Protein AF-0000000080791126 (afdb_homodimer)

Secondary structure (DSSP, 8-state):
-HHHHHHHHHHHHHHHTT--HHHHHHHHT--HHHHHHHHTTSSPPPHHHHHHHHHHHT--HHHHHHHHHHHHHHHHHHHHHHHHHHHHHHS------/-HHHHHHHHHHHHHHHTT--HHHHHHHHT--HHHHHHHHTTSSPPPHHHHHHHHHHHT--HHHHHHHHHHHHHHHHHHHHHHHHHHHHHHS------

Nearest PDB structures (foldseek):
  5woq-assembly2_C  TM=9.912E-01  e=8.628E-08  Mycolicibacterium smegmatis MC2 155
  3f52-assembly1_A  TM=9.628E-01  e=1.564E-06  Corynebacterium glutamicum
  2b5a-assembly1_A  TM=9.791E-01  e=2.683E-05  [Bacillus] caldolyticus
  4i6u-assembly1_A  TM=9.422E-01  e=4.360E-04  Enterobacter sp. RFL1396
  3fya-assembly1_A  TM=9.342E-01  e=4.360E-04  Enterobacter sp. RFL1396

pLDDT: mean 92.26, std 12.79, range [41.62, 98.88]

Radius of gyration: 21.15 Å; Cα contacts (8 Å, |Δi|>4): 209; chains: 2; bounding box: 37×51×89 Å

InterPro domains:
  IPR001387 Cro/C1-type, helix-turn-helix domain [PF01381] (10-64)
  IPR001387 Cro/C1-type, helix-turn-helix domain [PS50943] (10-64)
  IPR001387 Cro/C1-type, helix-turn-helix domain [SM00530] (9-64)
  IPR001387 Cro/C1-type, helix-turn-helix domain [cd00093] (7-64)
  IPR010982 Lambda repressor-like, DNA-binding domain superfamily [G3DSA:1.10.260.40] (1-74)
  IPR010982 Lambda repressor-like, DNA-binding domain superfamily [SSF47413] (2-69)

Structure (mmCIF, N/CA/C/O backbone):
data_AF-0000000080791126-model_v1
#
loop_
_entity.id
_entity.type
_entity.pdbx_description
1 polymer 'Helix-turn-helix XRE-family like proteins'
#
loop_
_atom_site.group_PDB
_atom_site.id
_atom_site.type_symbol
_atom_site.label_atom_id
_atom_site.label_alt_id
_atom_site.label_comp_id
_atom_site.label_asym_id
_atom_site.label_entity_id
_atom_site.label_seq_id
_atom_site.pdbx_PDB_ins_code
_atom_site.Cartn_x
_atom_site.Cartn_y
_atom_site.Cartn_z
_atom_site.occupancy
_atom_site.B_iso_or_equiv
_atom_site.auth_seq_id
_atom_site.auth_comp_id
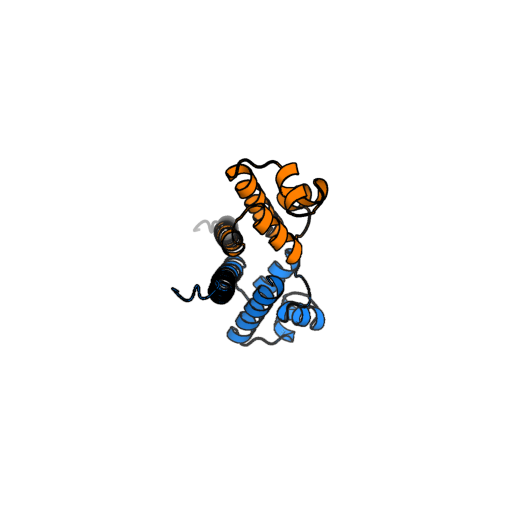_atom_site.auth_asym_id
_atom_site.auth_atom_id
_atom_site.pdbx_PDB_model_num
ATOM 1 N N . MET A 1 1 ? 5.492 1.397 10.086 1 88.56 1 MET A N 1
ATOM 2 C CA . MET A 1 1 ? 4.301 0.689 10.547 1 88.56 1 MET A CA 1
ATOM 3 C C . MET A 1 1 ? 3.576 0.03 9.383 1 88.56 1 MET A C 1
ATOM 5 O O . MET A 1 1 ? 3.27 -1.162 9.43 1 88.56 1 MET A O 1
ATOM 9 N N . LEU A 1 2 ? 3.508 0.607 8.172 1 97.25 2 LEU A N 1
ATOM 10 C CA . LEU A 1 2 ? 2.732 0.046 7.066 1 97.25 2 LEU A CA 1
ATOM 11 C C . LEU A 1 2 ? 3.395 -1.216 6.523 1 97.25 2 LEU A C 1
ATOM 13 O O . LEU A 1 2 ? 2.721 -2.219 6.277 1 97.25 2 LEU A O 1
ATOM 17 N N . ARG A 1 3 ? 4.719 -1.204 6.426 1 98.06 3 ARG A N 1
ATOM 18 C CA . ARG A 1 3 ? 5.387 -2.363 5.844 1 98.06 3 ARG A CA 1
ATOM 19 C C . ARG A 1 3 ? 5.234 -3.59 6.734 1 98.06 3 ARG A C 1
ATOM 21 O O . ARG A 1 3 ? 5.141 -4.715 6.242 1 98.06 3 ARG A O 1
ATOM 28 N N . VAL A 1 4 ? 5.137 -3.367 8.008 1 98.5 4 VAL A N 1
ATOM 29 C CA . VAL A 1 4 ? 4.945 -4.473 8.938 1 98.5 4 VAL A CA 1
ATOM 30 C C . VAL A 1 4 ? 3.555 -5.078 8.75 1 98.5 4 VAL A C 1
ATOM 32 O O . VAL A 1 4 ? 3.412 -6.297 8.625 1 98.5 4 VAL A O 1
ATOM 35 N N . LEU A 1 5 ? 2.551 -4.281 8.633 1 98.69 5 LEU A N 1
ATOM 36 C CA . LEU A 1 5 ? 1.179 -4.746 8.461 1 98.69 5 LEU A CA 1
ATOM 37 C C . LEU A 1 5 ? 1.006 -5.441 7.113 1 98.69 5 LEU A C 1
ATOM 39 O O . LEU A 1 5 ? 0.326 -6.465 7.02 1 98.69 5 LEU A O 1
ATOM 43 N N . LEU A 1 6 ? 1.596 -4.84 6.094 1 98.81 6 LEU A N 1
ATOM 44 C CA . LEU A 1 6 ? 1.532 -5.441 4.766 1 98.81 6 LEU A CA 1
ATOM 45 C C . LEU A 1 6 ? 2.201 -6.812 4.754 1 98.81 6 LEU A C 1
ATOM 47 O O . LEU A 1 6 ? 1.63 -7.781 4.25 1 98.81 6 LEU A O 1
ATOM 51 N N . GLY A 1 7 ? 3.424 -6.855 5.332 1 98.88 7 GLY A N 1
ATOM 52 C CA . GLY A 1 7 ? 4.137 -8.117 5.406 1 98.88 7 GLY A CA 1
ATOM 53 C C . GLY A 1 7 ? 3.377 -9.188 6.172 1 98.88 7 GLY A C 1
ATOM 54 O O . GLY A 1 7 ? 3.293 -10.336 5.727 1 98.88 7 GLY A O 1
ATOM 55 N N . GLN A 1 8 ? 2.824 -8.789 7.281 1 98.75 8 GLN A N 1
ATOM 56 C CA . GLN A 1 8 ? 2.053 -9.719 8.102 1 98.75 8 GLN A CA 1
ATOM 57 C C . GLN A 1 8 ? 0.843 -10.25 7.336 1 98.75 8 GLN A C 1
ATOM 59 O O . GLN A 1 8 ? 0.498 -11.43 7.453 1 98.75 8 GLN A O 1
ATOM 64 N N . THR A 1 9 ? 0.219 -9.422 6.59 1 98.88 9 THR A N 1
ATOM 65 C CA . THR A 1 9 ? -0.95 -9.82 5.816 1 98.88 9 THR A CA 1
ATOM 66 C C . THR A 1 9 ? -0.564 -10.828 4.738 1 98.88 9 THR A C 1
ATOM 68 O O . THR A 1 9 ? -1.273 -11.812 4.523 1 98.88 9 THR A O 1
ATOM 71 N N . LEU A 1 10 ? 0.545 -10.578 4.09 1 98.88 10 LEU A N 1
ATOM 72 C CA . LEU A 1 10 ? 1.03 -11.523 3.09 1 98.88 10 LEU A CA 1
ATOM 73 C C . LEU A 1 10 ? 1.356 -12.867 3.727 1 98.88 10 LEU A C 1
ATOM 75 O O . LEU A 1 10 ? 1.02 -13.914 3.176 1 98.88 10 LEU A O 1
ATOM 79 N N . ARG A 1 11 ? 1.979 -12.789 4.859 1 98.81 11 ARG A N 1
ATOM 80 C CA . ARG A 1 11 ? 2.318 -14.016 5.578 1 98.81 11 ARG A CA 1
ATOM 81 C C . ARG A 1 11 ? 1.062 -14.797 5.949 1 98.81 11 ARG A C 1
ATOM 83 O O . ARG A 1 11 ? 1.005 -16.016 5.758 1 98.81 11 ARG A O 1
ATOM 90 N N . GLU A 1 12 ? 0.121 -14.125 6.5 1 98.88 12 GLU A N 1
ATOM 91 C CA . GLU A 1 12 ? -1.139 -14.758 6.883 1 98.88 12 GLU A CA 1
ATOM 92 C C . GLU A 1 12 ? -1.812 -15.414 5.68 1 98.88 12 GLU A C 1
ATOM 94 O O . GLU A 1 12 ? -2.352 -16.516 5.789 1 98.88 12 GLU A O 1
ATOM 99 N N . GLN A 1 13 ? -1.799 -14.719 4.551 1 98.75 13 GLN A N 1
ATOM 100 C CA . GLN A 1 13 ? -2.371 -15.273 3.33 1 98.75 13 GLN A CA 1
ATOM 101 C C . GLN A 1 13 ? -1.617 -16.531 2.893 1 98.75 13 GLN A C 1
ATOM 103 O O . GLN A 1 13 ? -2.23 -17.516 2.488 1 98.75 13 GLN A O 1
ATOM 108 N N . ARG A 1 14 ? -0.297 -16.422 2.967 1 98.81 14 ARG A N 1
ATOM 109 C CA . ARG A 1 14 ? 0.523 -17.562 2.596 1 98.81 14 ARG A CA 1
ATOM 110 C C . ARG A 1 14 ? 0.193 -18.781 3.463 1 98.81 14 ARG A C 1
ATOM 112 O O . ARG A 1 14 ? 0.019 -19.891 2.949 1 98.81 14 ARG A O 1
ATOM 119 N N . ILE A 1 15 ? 0.083 -18.562 4.754 1 98.62 15 ILE A N 1
ATOM 120 C CA . ILE A 1 15 ? -0.194 -19.625 5.719 1 98.62 15 ILE A CA 1
ATOM 121 C C . ILE A 1 15 ? -1.607 -20.156 5.508 1 98.62 15 ILE A C 1
ATOM 123 O O . ILE A 1 15 ? -1.831 -21.375 5.547 1 98.62 15 ILE A O 1
ATOM 127 N N . HIS A 1 16 ? -2.525 -19.266 5.266 1 97.62 16 HIS A N 1
ATOM 128 C CA . HIS A 1 16 ? -3.904 -19.656 4.996 1 97.62 16 HIS A CA 1
ATOM 129 C C . HIS A 1 16 ? -3.986 -20.594 3.793 1 97.62 16 HIS A C 1
ATOM 131 O O . HIS A 1 16 ? -4.77 -21.547 3.795 1 97.62 16 HIS A O 1
ATOM 137 N N . ASP A 1 17 ? -3.152 -20.328 2.828 1 95.94 17 ASP A N 1
ATOM 138 C CA . ASP A 1 17 ? -3.131 -21.109 1.595 1 95.94 17 ASP A CA 1
ATOM 139 C C . ASP A 1 17 ? -2.266 -22.359 1.751 1 95.94 17 ASP A C 1
ATOM 141 O O . ASP A 1 17 ? -2.037 -23.078 0.783 1 95.94 17 ASP A O 1
ATOM 145 N N . ARG A 1 18 ? -1.719 -22.578 2.91 1 97.81 18 ARG A N 1
ATOM 146 C CA . ARG A 1 18 ? -0.875 -23.719 3.236 1 97.81 18 ARG A CA 1
ATOM 147 C C . ARG A 1 18 ? 0.33 -23.797 2.305 1 97.81 18 ARG A C 1
ATOM 149 O O . ARG A 1 18 ? 0.677 -24.875 1.816 1 97.81 18 ARG A O 1
ATOM 156 N N . ARG A 1 19 ? 0.9 -22.688 2.055 1 98 19 ARG A N 1
ATOM 157 C CA . ARG A 1 19 ? 2.107 -22.609 1.24 1 98 19 ARG A CA 1
ATOM 158 C C . ARG A 1 19 ? 3.326 -22.297 2.102 1 98 19 ARG A C 1
ATOM 160 O O . ARG A 1 19 ? 3.219 -21.594 3.107 1 98 19 ARG A O 1
ATOM 167 N N . THR A 1 20 ? 4.422 -22.766 1.64 1 98.44 20 THR A N 1
ATOM 168 C CA . THR A 1 20 ? 5.672 -22.453 2.326 1 98.44 20 THR A CA 1
ATOM 169 C C . THR A 1 20 ? 6.332 -21.219 1.718 1 98.44 20 THR A C 1
ATOM 171 O O . THR A 1 20 ? 5.938 -20.766 0.642 1 98.44 20 THR A O 1
ATOM 174 N N . LEU A 1 21 ? 7.309 -20.703 2.402 1 98.69 21 LEU A N 1
ATOM 175 C CA . LEU A 1 21 ? 8.117 -19.625 1.841 1 98.69 21 LEU A CA 1
ATOM 176 C C . LEU A 1 21 ? 8.734 -20.031 0.512 1 98.69 21 LEU A C 1
ATOM 178 O O . LEU A 1 21 ? 8.781 -19.25 -0.432 1 98.69 21 LEU A O 1
ATOM 182 N N . ARG A 1 22 ? 9.133 -21.25 0.409 1 98.44 22 ARG A N 1
ATOM 183 C CA . ARG A 1 22 ? 9.766 -21.781 -0.796 1 98.44 22 ARG A CA 1
ATOM 184 C C . ARG A 1 22 ? 8.781 -21.812 -1.962 1 98.44 22 ARG A C 1
ATOM 186 O O . ARG A 1 22 ? 9.125 -21.422 -3.08 1 98.44 22 ARG A O 1
ATOM 193 N N . ASP A 1 23 ? 7.598 -22.281 -1.693 1 98.38 23 ASP A N 1
ATOM 194 C CA . ASP A 1 23 ? 6.57 -22.328 -2.729 1 98.38 23 ASP A CA 1
ATOM 195 C C . ASP A 1 23 ? 6.336 -20.938 -3.332 1 98.38 23 ASP A C 1
ATOM 197 O O . ASP A 1 23 ? 6.336 -20.781 -4.555 1 98.38 23 ASP A O 1
ATOM 201 N N . VAL A 1 24 ? 6.191 -19.953 -2.521 1 98.69 24 VAL A N 1
ATOM 202 C CA . VAL A 1 24 ? 5.836 -18.609 -2.963 1 98.69 24 VAL A CA 1
ATOM 203 C C . VAL A 1 24 ? 7.043 -17.938 -3.619 1 98.69 24 VAL A C 1
ATOM 205 O O . VAL A 1 24 ? 6.91 -17.25 -4.633 1 98.69 24 VAL A O 1
ATOM 208 N N . SER A 1 25 ? 8.203 -18.141 -2.986 1 98.69 25 SER A N 1
ATOM 209 C CA . SER A 1 25 ? 9.406 -17.531 -3.537 1 98.69 25 SER A CA 1
ATOM 210 C C . SER A 1 25 ? 9.664 -18.016 -4.961 1 98.69 25 SER A C 1
ATOM 212 O O . SER A 1 25 ? 10.023 -17.219 -5.836 1 98.69 25 SER A O 1
ATOM 214 N N . LEU A 1 26 ? 9.461 -19.25 -5.273 1 98.31 26 LEU A N 1
ATOM 215 C CA . LEU A 1 26 ? 9.656 -19.828 -6.602 1 98.31 26 LEU A CA 1
ATOM 216 C C . LEU A 1 26 ? 8.625 -19.281 -7.582 1 98.31 26 LEU A C 1
ATOM 218 O O . LEU A 1 26 ? 8.977 -18.844 -8.68 1 98.31 26 LEU A O 1
ATOM 222 N N . ALA A 1 27 ? 7.465 -19.266 -7.148 1 98.31 27 ALA A N 1
ATOM 223 C CA . ALA A 1 27 ? 6.383 -18.828 -8.023 1 98.31 27 ALA A CA 1
ATOM 224 C C . ALA A 1 27 ? 6.484 -17.328 -8.32 1 98.31 27 ALA A C 1
ATOM 226 O O . ALA A 1 27 ? 6.152 -16.891 -9.43 1 98.31 27 ALA A O 1
ATOM 227 N N . ALA A 1 28 ? 6.926 -16.562 -7.363 1 98.31 28 ALA A N 1
ATOM 228 C CA . ALA A 1 28 ? 7.004 -15.109 -7.496 1 98.31 28 ALA A CA 1
ATOM 229 C C . ALA A 1 28 ? 8.344 -14.68 -8.094 1 98.31 28 ALA A C 1
ATOM 231 O O . ALA A 1 28 ? 8.547 -13.508 -8.398 1 98.31 28 ALA A O 1
ATOM 232 N N . ARG A 1 29 ? 9.258 -15.562 -8.133 1 98.19 29 ARG A N 1
ATOM 233 C CA . ARG A 1 29 ? 10.586 -15.312 -8.68 1 98.19 29 ARG A CA 1
ATOM 234 C C . ARG A 1 29 ? 11.344 -14.305 -7.828 1 98.19 29 ARG A C 1
ATOM 236 O O . ARG A 1 29 ? 11.891 -13.328 -8.352 1 98.19 29 ARG A O 1
ATOM 243 N N . VAL A 1 30 ? 11.359 -14.57 -6.555 1 97.69 30 VAL A N 1
ATOM 244 C CA . VAL A 1 30 ? 12.117 -13.805 -5.574 1 97.69 30 VAL A CA 1
ATOM 245 C C . VAL A 1 30 ? 12.844 -14.758 -4.621 1 97.69 30 VAL A C 1
ATOM 247 O O . VAL A 1 30 ? 12.477 -15.93 -4.508 1 97.69 30 VAL A O 1
ATOM 250 N N . SER A 1 31 ? 13.844 -14.273 -3.965 1 97.94 31 SER A N 1
ATOM 251 C CA . SER A 1 31 ? 14.578 -15.148 -3.059 1 97.94 31 SER A CA 1
ATOM 252 C C . SER A 1 31 ? 13.797 -15.398 -1.774 1 97.94 31 SER A C 1
ATOM 254 O O . SER A 1 31 ? 12.969 -14.578 -1.373 1 97.94 31 SER A O 1
ATOM 256 N N . LEU A 1 32 ? 14.102 -16.531 -1.142 1 98.12 32 LEU A N 1
ATOM 257 C CA . LEU A 1 32 ? 13.5 -16.859 0.145 1 98.12 32 LEU A CA 1
ATOM 258 C C . LEU A 1 32 ? 13.766 -15.766 1.172 1 98.12 32 LEU A C 1
ATOM 260 O O . LEU A 1 32 ? 12.867 -15.391 1.928 1 98.12 32 LEU A O 1
ATOM 264 N N . GLY A 1 33 ? 14.992 -15.344 1.139 1 98.38 33 GLY A N 1
ATOM 265 C CA . GLY A 1 33 ? 15.383 -14.312 2.09 1 98.38 33 GLY A CA 1
ATOM 266 C C . GLY A 1 33 ? 14.625 -13.016 1.912 1 98.38 33 GLY A C 1
ATOM 267 O O . GLY A 1 33 ? 14.188 -12.406 2.889 1 98.38 33 GLY A O 1
ATOM 268 N N . TYR A 1 34 ? 14.531 -12.594 0.685 1 98.25 34 TYR A N 1
ATOM 269 C CA . TYR A 1 34 ? 13.82 -11.359 0.397 1 98.25 34 TYR A CA 1
ATOM 270 C C . TYR A 1 34 ? 12.352 -11.461 0.804 1 98.25 34 TYR A C 1
ATOM 272 O O . TYR A 1 34 ? 11.812 -10.555 1.445 1 98.25 34 TYR A O 1
ATOM 280 N N . LEU A 1 35 ? 11.672 -12.539 0.435 1 98.81 35 LEU A N 1
ATOM 281 C CA . LEU A 1 35 ? 10.281 -12.758 0.797 1 98.81 35 LEU A CA 1
ATOM 282 C C . LEU A 1 35 ? 10.102 -12.766 2.312 1 98.81 35 LEU A C 1
ATOM 284 O O . LEU A 1 35 ? 9.156 -12.172 2.834 1 98.81 35 LEU A O 1
ATOM 288 N N . SER A 1 36 ? 10.992 -13.445 2.992 1 98.81 36 SER A N 1
ATOM 289 C CA . SER A 1 36 ? 10.953 -13.508 4.449 1 98.81 36 SER A CA 1
ATOM 290 C C . SER A 1 36 ? 11.062 -12.117 5.066 1 98.81 36 SER A C 1
ATOM 292 O O . SER A 1 36 ? 10.336 -11.789 6.008 1 98.81 36 SER A O 1
ATOM 294 N N . GLU A 1 37 ? 12.023 -11.336 4.539 1 98.81 37 GLU A N 1
ATOM 295 C CA . GLU A 1 37 ? 12.203 -9.969 5.035 1 98.81 37 GLU A CA 1
ATOM 296 C C . GLU A 1 37 ? 10.969 -9.117 4.762 1 98.81 37 GLU A C 1
ATOM 298 O O . GLU A 1 37 ? 10.586 -8.281 5.586 1 98.81 37 GLU A O 1
ATOM 303 N N . VAL A 1 38 ? 10.32 -9.312 3.691 1 98.69 38 VAL A N 1
ATOM 304 C CA . VAL A 1 38 ? 9.086 -8.594 3.359 1 98.69 38 VAL A CA 1
ATOM 305 C C . VAL A 1 38 ? 7.98 -8.984 4.332 1 98.69 38 VAL A C 1
ATOM 307 O O . VAL A 1 38 ? 7.305 -8.125 4.895 1 98.69 38 VAL A O 1
ATOM 310 N N . GLU A 1 39 ? 7.84 -10.281 4.625 1 98.81 39 GLU A N 1
ATOM 311 C CA . GLU A 1 39 ? 6.77 -10.781 5.484 1 98.81 39 GLU A CA 1
ATOM 312 C C . GLU A 1 39 ? 6.949 -10.305 6.926 1 98.81 39 GLU A C 1
ATOM 314 O O . GLU A 1 39 ? 5.973 -10.164 7.664 1 98.81 39 GLU A O 1
ATOM 319 N N . ARG A 1 40 ? 8.172 -10.039 7.223 1 98.31 40 ARG A N 1
ATOM 320 C CA . ARG A 1 40 ? 8.477 -9.609 8.578 1 98.31 40 ARG A CA 1
ATOM 321 C C . ARG A 1 40 ? 8.5 -8.086 8.672 1 98.31 40 ARG A C 1
ATOM 323 O O . ARG A 1 40 ? 8.773 -7.531 9.742 1 98.31 40 ARG A O 1
ATOM 330 N N . GLY A 1 41 ? 8.336 -7.426 7.625 1 98.56 41 GLY A N 1
ATOM 331 C CA . GLY A 1 41 ? 8.305 -5.973 7.617 1 98.56 41 GLY A CA 1
ATOM 332 C C . GLY A 1 41 ? 9.688 -5.348 7.664 1 98.56 41 GLY A C 1
ATOM 333 O O . GLY A 1 41 ? 9.828 -4.176 8.023 1 98.56 41 GLY A O 1
ATOM 334 N N . GLN A 1 42 ? 10.703 -5.996 7.328 1 98.12 42 GLN A N 1
ATOM 335 C CA . GLN A 1 42 ? 12.078 -5.508 7.387 1 98.12 42 GLN A CA 1
ATOM 336 C C . GLN A 1 42 ? 12.516 -4.934 6.043 1 98.12 42 GLN A C 1
ATOM 338 O O . GLN A 1 42 ? 13.531 -4.242 5.957 1 98.12 42 GLN A O 1
ATOM 343 N N . LYS A 1 43 ? 11.773 -5.191 4.98 1 97.56 43 LYS A N 1
ATOM 344 C CA . LYS A 1 43 ? 12.016 -4.668 3.641 1 97.56 43 LYS A CA 1
ATOM 345 C C . LYS A 1 43 ? 10.734 -4.113 3.029 1 97.56 43 LYS A C 1
ATOM 347 O O . LYS A 1 43 ? 9.648 -4.676 3.229 1 97.56 43 LYS A O 1
ATOM 352 N N . GLU A 1 44 ? 10.914 -3.043 2.334 1 97.88 44 GLU A N 1
ATOM 353 C CA . GLU A 1 44 ? 9.805 -2.518 1.544 1 97.88 44 GLU A CA 1
ATOM 354 C C . GLU A 1 44 ? 9.586 -3.346 0.281 1 97.88 44 GLU A C 1
ATOM 356 O O . GLU A 1 44 ? 10.547 -3.742 -0.381 1 97.88 44 GLU A O 1
ATOM 361 N N . ALA A 1 45 ? 8.375 -3.635 0.048 1 97.5 45 ALA A N 1
ATOM 362 C CA . ALA A 1 45 ? 8.055 -4.297 -1.216 1 97.5 45 ALA A CA 1
ATOM 363 C C . ALA A 1 45 ? 7.762 -3.273 -2.309 1 97.5 45 ALA A C 1
ATOM 365 O O . ALA A 1 45 ? 6.98 -2.342 -2.102 1 97.5 45 ALA A O 1
ATOM 366 N N . SER A 1 46 ? 8.453 -3.445 -3.426 1 97.12 46 SER A N 1
ATOM 367 C CA . SER A 1 46 ? 8.086 -2.623 -4.574 1 97.12 46 SER A CA 1
ATOM 368 C C . SER A 1 46 ? 6.715 -3.014 -5.117 1 97.12 46 SER A C 1
ATOM 370 O O . SER A 1 46 ? 6.203 -4.09 -4.805 1 97.12 46 SER A O 1
ATOM 372 N N . SER A 1 47 ? 6.121 -2.158 -5.934 1 98.38 47 SER A N 1
ATOM 373 C CA . SER A 1 47 ? 4.844 -2.447 -6.582 1 98.38 47 SER A CA 1
ATOM 374 C C . SER A 1 47 ? 4.922 -3.721 -7.414 1 98.38 47 SER A C 1
ATOM 376 O O . SER A 1 47 ? 4.004 -4.543 -7.391 1 98.38 47 SER A O 1
ATOM 378 N N . GLU A 1 48 ? 5.988 -3.908 -8.102 1 97.62 48 GLU A N 1
ATOM 379 C CA . GLU A 1 48 ? 6.176 -5.09 -8.938 1 97.62 48 GLU A CA 1
ATOM 380 C C . GLU A 1 48 ? 6.297 -6.352 -8.086 1 97.62 48 GLU A C 1
ATOM 382 O O . GLU A 1 48 ? 5.715 -7.387 -8.422 1 97.62 48 GLU A O 1
ATOM 387 N N . LEU A 1 49 ? 7.004 -6.199 -7.055 1 97.44 49 LEU A N 1
ATOM 388 C CA . LEU A 1 49 ? 7.176 -7.348 -6.168 1 97.44 49 LEU A CA 1
ATOM 389 C C . LEU A 1 49 ? 5.852 -7.734 -5.52 1 97.44 49 LEU A C 1
ATOM 391 O O . LEU A 1 49 ? 5.52 -8.922 -5.434 1 97.44 49 LEU A O 1
ATOM 395 N N . LEU A 1 50 ? 5.18 -6.75 -5.059 1 98.31 50 LEU A N 1
ATOM 396 C CA . LEU A 1 50 ? 3.889 -7.016 -4.434 1 98.31 50 LEU A CA 1
ATOM 397 C C . LEU A 1 50 ? 2.949 -7.719 -5.406 1 98.31 50 LEU A C 1
ATOM 399 O O . LEU A 1 50 ? 2.25 -8.664 -5.027 1 98.31 50 LEU A O 1
ATOM 403 N N . PHE A 1 51 ? 2.959 -7.281 -6.617 1 98.12 51 PHE A N 1
ATOM 404 C CA . PHE A 1 51 ? 2.133 -7.918 -7.637 1 98.12 51 PHE A CA 1
ATOM 405 C C . PHE A 1 51 ? 2.545 -9.375 -7.836 1 98.12 51 PHE A C 1
ATOM 407 O O . PHE A 1 51 ? 1.695 -10.266 -7.895 1 98.12 51 PHE A O 1
ATOM 414 N N . SER A 1 52 ? 3.795 -9.57 -7.926 1 98.19 52 SER A N 1
ATOM 415 C CA . SER A 1 52 ? 4.305 -10.922 -8.148 1 98.19 52 SER A CA 1
ATOM 416 C C . SER A 1 52 ? 3.924 -11.852 -6.996 1 98.19 52 SER A C 1
ATOM 418 O O . SER A 1 52 ? 3.549 -13 -7.223 1 98.19 52 SER A O 1
ATOM 420 N N . ILE A 1 53 ? 4.047 -11.336 -5.785 1 98.5 53 ILE A N 1
ATOM 421 C CA . ILE A 1 53 ? 3.73 -12.133 -4.609 1 98.5 53 ILE A CA 1
ATOM 422 C C . 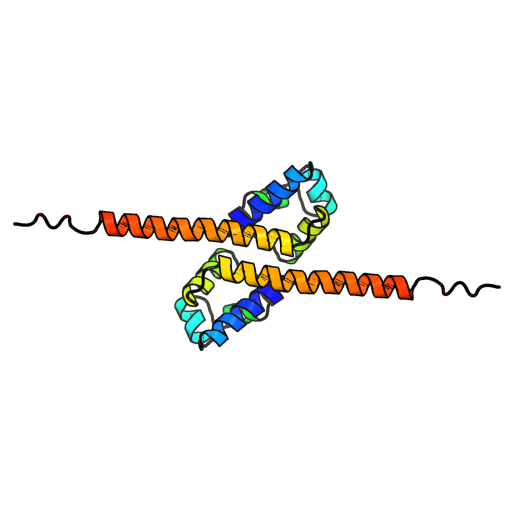ILE A 1 53 ? 2.238 -12.461 -4.594 1 98.5 53 ILE A C 1
ATOM 424 O O . ILE A 1 53 ? 1.849 -13.602 -4.344 1 98.5 53 ILE A O 1
ATOM 428 N N . CYS A 1 54 ? 1.443 -11.516 -4.883 1 98.5 54 CYS A N 1
ATOM 429 C CA . CYS A 1 54 ? 0.001 -11.734 -4.898 1 98.5 54 CYS A CA 1
ATOM 430 C C . CYS A 1 54 ? -0.389 -12.734 -5.977 1 98.5 54 CYS A C 1
ATOM 432 O O . CYS A 1 54 ? -1.261 -13.578 -5.762 1 98.5 54 CYS A O 1
ATOM 434 N N . GLN A 1 55 ? 0.237 -12.633 -7.113 1 97.75 55 GLN A N 1
ATOM 435 C CA . GLN A 1 55 ? -0.004 -13.609 -8.172 1 97.75 55 GLN A CA 1
ATOM 436 C C . GLN A 1 55 ? 0.364 -15.016 -7.711 1 97.75 55 GLN A C 1
ATOM 438 O O . GLN A 1 55 ? -0.387 -15.961 -7.945 1 97.75 55 GLN A O 1
ATOM 443 N N . ALA A 1 56 ? 1.509 -15.078 -7.078 1 98.25 56 ALA A N 1
ATOM 444 C CA . ALA A 1 56 ? 1.973 -16.375 -6.586 1 98.25 56 ALA A CA 1
ATOM 445 C C . ALA A 1 56 ? 1 -16.953 -5.562 1 98.25 56 ALA A C 1
ATOM 447 O O . ALA A 1 56 ? 0.821 -18.172 -5.488 1 98.25 56 ALA A O 1
ATOM 448 N N . LEU A 1 57 ? 0.37 -16.109 -4.801 1 98.25 57 LEU A N 1
ATOM 449 C CA . LEU A 1 57 ? -0.554 -16.531 -3.75 1 98.25 57 LEU A CA 1
ATOM 450 C C . LEU A 1 57 ? -1.966 -16.703 -4.301 1 98.25 57 LEU A C 1
ATOM 452 O O . LEU A 1 57 ? -2.871 -17.125 -3.584 1 98.25 57 LEU A O 1
ATOM 456 N N . ASN A 1 58 ? -2.164 -16.297 -5.539 1 97.5 58 ASN A N 1
ATOM 457 C CA . ASN A 1 58 ? -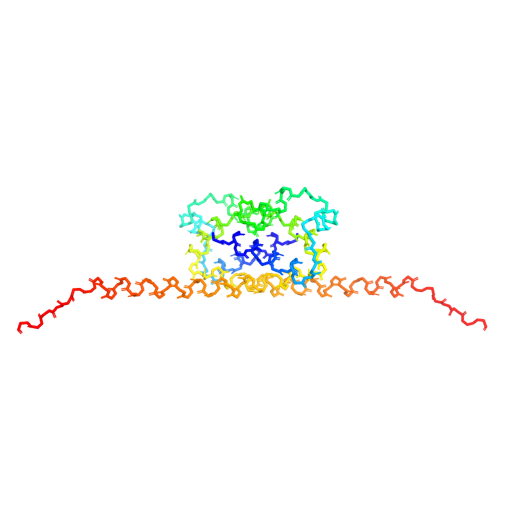3.463 -16.328 -6.199 1 97.5 58 ASN A CA 1
ATOM 458 C C . ASN A 1 58 ? -4.508 -15.531 -5.438 1 97.5 58 ASN A C 1
ATOM 460 O O . ASN A 1 58 ? -5.605 -16.016 -5.172 1 97.5 58 ASN A O 1
ATOM 464 N N . VAL A 1 59 ? -4.121 -14.367 -4.992 1 98.19 59 VAL A N 1
ATOM 465 C CA . VAL A 1 59 ? -5.008 -13.43 -4.32 1 98.19 59 VAL A CA 1
ATOM 466 C C . VAL A 1 59 ? -4.922 -12.062 -4.996 1 98.19 59 VAL A C 1
ATOM 468 O O . VAL A 1 59 ? -3.832 -11.602 -5.34 1 98.19 59 VAL A O 1
ATOM 471 N N . PRO A 1 60 ? -6.074 -11.484 -5.227 1 98.31 60 PRO A N 1
ATOM 472 C CA . PRO A 1 60 ? -6.027 -10.141 -5.809 1 98.31 60 PRO A CA 1
AT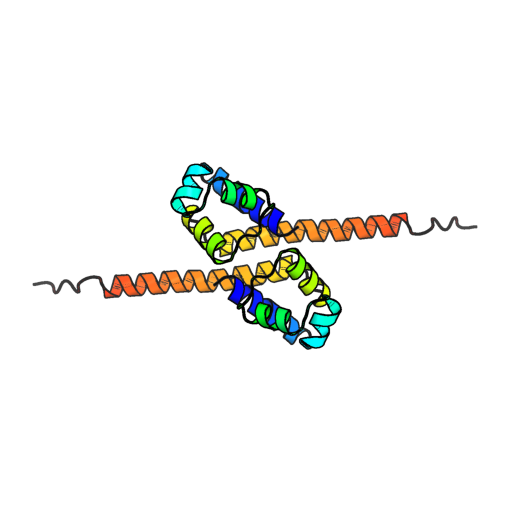OM 473 C C . PRO A 1 60 ? -5.34 -9.125 -4.895 1 98.31 60 PRO A C 1
ATOM 475 O O . PRO A 1 60 ? -5.551 -9.148 -3.68 1 98.31 60 PRO A O 1
ATOM 478 N N . LEU A 1 61 ? -4.516 -8.266 -5.457 1 98.5 61 LEU A N 1
ATOM 479 C CA . LEU A 1 61 ? -3.846 -7.223 -4.688 1 98.5 61 LEU A CA 1
ATOM 480 C C . LEU A 1 61 ? -4.863 -6.332 -3.975 1 98.5 61 LEU A C 1
ATOM 482 O O . LEU A 1 61 ? -4.617 -5.871 -2.859 1 98.5 61 LEU A O 1
ATOM 486 N N . SER A 1 62 ? -6.004 -6.102 -4.594 1 98.81 62 SER A N 1
ATOM 487 C CA . SER A 1 62 ? -7.055 -5.293 -3.982 1 98.81 62 SER A CA 1
ATOM 488 C C . SER A 1 62 ? -7.496 -5.879 -2.645 1 98.81 62 SER A C 1
ATOM 490 O O . SER A 1 62 ? -7.777 -5.141 -1.7 1 98.81 62 SER A O 1
ATOM 492 N N . GLU A 1 63 ? -7.535 -7.172 -2.621 1 98.75 63 GLU A N 1
ATOM 493 C CA . GLU A 1 63 ? -7.953 -7.844 -1.395 1 98.75 63 GLU A CA 1
ATOM 494 C C . GLU A 1 63 ? -6.918 -7.672 -0.289 1 98.75 63 GLU A C 1
ATOM 496 O O . GLU A 1 63 ? -7.27 -7.43 0.868 1 98.75 63 GLU A O 1
ATOM 501 N N . ILE A 1 64 ? -5.652 -7.801 -0.626 1 98.88 64 ILE A N 1
ATOM 502 C CA . ILE A 1 64 ? -4.57 -7.605 0.336 1 98.88 64 ILE A CA 1
ATOM 503 C C . ILE A 1 64 ? -4.602 -6.172 0.861 1 98.88 64 ILE A C 1
ATOM 505 O O . ILE A 1 64 ? -4.508 -5.945 2.07 1 98.88 64 ILE A O 1
ATOM 509 N N . LEU A 1 65 ? -4.758 -5.219 -0.003 1 98.88 65 LEU A N 1
ATOM 510 C CA . LEU A 1 65 ? -4.789 -3.812 0.384 1 98.88 65 LEU A CA 1
ATOM 511 C C . LEU A 1 65 ? -5.984 -3.521 1.282 1 98.88 65 LEU A C 1
ATOM 513 O O . LEU A 1 65 ? -5.887 -2.715 2.211 1 98.88 65 LEU A O 1
ATOM 517 N N . ARG A 1 66 ? -7.109 -4.16 0.934 1 98.81 66 ARG A N 1
ATOM 518 C CA . ARG A 1 66 ? -8.297 -3.988 1.77 1 98.81 66 ARG A CA 1
ATOM 519 C C . ARG A 1 66 ? -8.039 -4.477 3.191 1 98.81 66 ARG A C 1
ATOM 521 O O . ARG A 1 66 ? -8.359 -3.785 4.16 1 98.81 66 ARG A O 1
ATOM 528 N N . GLU A 1 67 ? -7.492 -5.602 3.275 1 98.88 67 GLU A N 1
ATOM 529 C CA . GLU A 1 67 ? -7.191 -6.164 4.59 1 98.88 67 GLU A CA 1
ATOM 530 C C . GLU A 1 67 ? -6.199 -5.289 5.348 1 98.88 67 GLU A C 1
ATOM 532 O O . GLU A 1 67 ? -6.363 -5.051 6.547 1 98.88 67 GLU A O 1
ATOM 537 N N . VAL A 1 68 ? -5.172 -4.836 4.668 1 98.88 68 VAL A N 1
ATOM 538 C CA . VAL A 1 68 ? -4.176 -3.977 5.297 1 98.88 68 VAL A CA 1
ATOM 539 C C . VAL A 1 68 ? -4.836 -2.686 5.773 1 98.88 68 VAL A C 1
ATOM 541 O O . VAL A 1 68 ? -4.516 -2.182 6.855 1 98.88 68 VAL A O 1
ATOM 544 N N . SER A 1 69 ? -5.754 -2.133 4.953 1 98.81 69 SER A N 1
ATOM 545 C CA . SER A 1 69 ? -6.453 -0.91 5.336 1 98.81 69 SER A CA 1
ATOM 546 C C . SER A 1 69 ? -7.25 -1.108 6.617 1 98.81 69 SER A C 1
ATOM 548 O O . SER A 1 69 ? -7.293 -0.222 7.477 1 98.81 69 SER A O 1
ATOM 550 N N . GLU A 1 70 ? -7.863 -2.242 6.723 1 98.69 70 GLU A N 1
ATOM 551 C CA . GLU A 1 70 ? -8.648 -2.553 7.91 1 98.69 70 GLU A CA 1
ATOM 552 C C . GLU A 1 70 ? -7.762 -2.684 9.141 1 98.69 70 GLU A C 1
ATOM 554 O O . GLU A 1 70 ? -8.102 -2.18 10.219 1 98.69 70 GLU A O 1
ATOM 559 N N . LYS A 1 71 ? -6.676 -3.344 9 1 98.5 71 LYS A N 1
ATOM 560 C CA . LYS A 1 71 ? -5.734 -3.473 10.109 1 98.5 71 LYS A CA 1
ATOM 561 C C . LYS A 1 71 ? -5.164 -2.115 10.508 1 98.5 71 LYS A C 1
ATOM 563 O O . LYS A 1 71 ? -4.98 -1.838 11.695 1 98.5 71 LYS A O 1
ATOM 568 N N . MET A 1 72 ? -4.898 -1.296 9.531 1 98.31 72 MET A N 1
ATOM 569 C CA . MET A 1 72 ? -4.375 0.043 9.781 1 98.31 72 MET A CA 1
ATOM 570 C C . MET A 1 72 ? -5.383 0.89 10.547 1 98.31 72 MET A C 1
ATOM 572 O O . MET A 1 72 ? -5.008 1.688 11.406 1 98.31 72 MET A O 1
ATOM 576 N N . LEU A 1 73 ? -6.656 0.726 10.172 1 97.69 73 LEU A N 1
ATOM 577 C CA . LEU A 1 73 ? -7.715 1.455 10.859 1 97.69 73 LEU A CA 1
ATOM 578 C C . LEU A 1 73 ? -7.711 1.135 12.352 1 97.69 73 LEU A C 1
ATOM 580 O O . LEU A 1 73 ? -7.902 2.025 13.18 1 97.69 73 LEU A O 1
ATOM 584 N N . VAL A 1 74 ? -7.488 -0.073 12.688 1 97.5 74 VAL A N 1
ATOM 585 C CA . VAL A 1 74 ? -7.453 -0.52 14.078 1 97.5 74 VAL A CA 1
ATOM 586 C C . VAL A 1 74 ? -6.27 0.121 14.797 1 97.5 74 VAL A C 1
ATOM 588 O O . VAL A 1 74 ? -6.406 0.598 15.922 1 97.5 74 VAL A O 1
ATOM 591 N N . VAL A 1 75 ? -5.109 0.087 14.172 1 96.69 75 VAL A N 1
ATOM 592 C CA . VAL A 1 75 ? -3.902 0.67 14.75 1 96.69 75 VAL A CA 1
ATOM 593 C C . VAL A 1 75 ? -4.113 2.164 14.984 1 96.69 75 VAL A C 1
ATOM 595 O O . VAL A 1 75 ? -3.756 2.686 16.047 1 96.69 75 VAL A O 1
ATOM 598 N N . GLU A 1 76 ? -4.707 2.836 14.023 1 96.06 76 GLU A N 1
ATOM 599 C CA . GLU A 1 76 ? -4.938 4.273 14.102 1 96.06 76 GLU A CA 1
ATOM 600 C C . GLU A 1 76 ? -5.93 4.609 15.211 1 96.06 76 GLU A C 1
ATOM 602 O O . GLU A 1 76 ? -5.781 5.625 15.898 1 96.06 76 GLU A O 1
ATOM 607 N N . ALA A 1 77 ? -6.902 3.758 15.336 1 93.75 77 ALA A N 1
ATOM 608 C CA . ALA A 1 77 ? -7.879 3.957 16.406 1 93.75 77 ALA A CA 1
ATOM 609 C C . ALA A 1 77 ? -7.234 3.779 17.781 1 93.75 77 ALA A C 1
ATOM 611 O O . ALA A 1 77 ? -7.598 4.473 18.734 1 93.75 77 ALA A O 1
ATOM 612 N N . GLY A 1 78 ? -6.316 2.814 17.828 1 89.81 78 GLY A N 1
ATOM 613 C CA . GLY A 1 78 ? -5.609 2.596 19.078 1 89.81 78 GLY A CA 1
ATOM 614 C C . GLY A 1 78 ? -4.684 3.738 19.453 1 89.81 78 GLY A C 1
ATOM 615 O O . GLY A 1 78 ? -4.512 4.047 20.641 1 89.81 78 GLY A O 1
ATOM 616 N N . GLN A 1 79 ? -4.109 4.316 18.453 1 84.38 79 GLN A N 1
ATOM 617 C CA . GLN A 1 79 ? -3.219 5.449 18.688 1 84.38 79 GLN A CA 1
ATOM 618 C C . GLN A 1 79 ? -3.996 6.66 19.203 1 84.38 79 GLN A C 1
ATOM 620 O O . GLN A 1 79 ? -3.506 7.41 20.047 1 84.38 79 GLN A O 1
ATOM 625 N N . LEU A 1 80 ? -5.141 6.824 18.672 1 83 80 LEU A N 1
ATOM 626 C CA . LEU A 1 80 ? -5.988 7.918 19.125 1 83 80 LEU A CA 1
ATOM 627 C C . LEU A 1 80 ? -6.406 7.719 20.578 1 83 80 LEU A C 1
ATOM 629 O O . LEU A 1 80 ? -6.465 8.68 21.344 1 83 80 LEU A O 1
ATOM 633 N N . GLN A 1 81 ? -6.676 6.48 20.875 1 80 81 GLN A N 1
ATOM 634 C CA . GLN A 1 81 ? -7.051 6.168 22.25 1 80 81 GLN A CA 1
ATOM 635 C C . GLN A 1 81 ? -5.867 6.363 23.203 1 80 81 GLN A C 1
ATOM 637 O O . GLN A 1 81 ? -6.027 6.906 24.297 1 80 81 GLN A O 1
ATOM 642 N N . ALA A 1 82 ? -4.789 5.969 22.781 1 81.44 82 ALA A N 1
ATOM 643 C CA . ALA A 1 82 ? -3.6 6.121 23.609 1 81.44 82 ALA A CA 1
ATOM 644 C C . ALA A 1 82 ? -3.275 7.594 23.844 1 81.44 82 ALA A C 1
ATOM 646 O O . ALA A 1 82 ? -2.871 7.98 24.938 1 81.44 82 ALA A O 1
ATOM 647 N N . SER A 1 83 ? -3.488 8.344 22.859 1 77.56 83 SER A N 1
ATOM 648 C CA . SER A 1 83 ? -3.264 9.781 22.969 1 77.56 83 SER A CA 1
ATOM 649 C C . SER A 1 83 ? -4.258 10.414 23.938 1 77.56 83 SER A C 1
ATOM 651 O O . SER A 1 83 ? -3.898 11.305 24.719 1 77.56 83 SER A O 1
ATOM 653 N N . ARG A 1 84 ? -5.453 9.93 23.922 1 77.19 84 ARG A N 1
ATOM 654 C CA . ARG A 1 84 ? -6.504 10.445 24.781 1 77.19 84 ARG A CA 1
ATOM 655 C C . ARG A 1 84 ? -6.25 10.062 26.234 1 77.19 84 ARG A C 1
ATOM 657 O O . ARG A 1 84 ? -6.438 10.875 27.141 1 77.19 84 ARG A O 1
ATOM 664 N N . ILE A 1 85 ? -5.789 8.898 26.391 1 75.81 85 ILE A N 1
ATOM 665 C CA . ILE A 1 85 ? -5.484 8.414 27.734 1 75.81 85 ILE A CA 1
ATOM 666 C C . ILE A 1 85 ? -4.297 9.188 28.297 1 75.81 85 ILE A C 1
ATOM 668 O O . ILE A 1 85 ? -4.301 9.57 29.484 1 75.81 85 ILE A O 1
ATOM 672 N N . GLY A 1 86 ? -3.336 9.5 27.422 1 71.44 86 GLY A N 1
ATOM 673 C CA . GLY A 1 86 ? -2.193 10.289 27.859 1 71.44 86 GLY A CA 1
ATOM 674 C C . GLY A 1 86 ? -2.561 11.703 28.25 1 71.44 86 GLY A C 1
ATOM 675 O O . GLY A 1 86 ? -2.049 12.234 29.25 1 71.44 86 GLY A O 1
ATOM 676 N N . LEU A 1 87 ? -3.479 12.32 27.562 1 71.75 87 LEU A N 1
ATOM 677 C CA . LEU A 1 87 ? -3.955 13.664 27.844 1 71.75 87 LEU A CA 1
ATOM 678 C C . LEU A 1 87 ? -4.797 13.68 29.125 1 71.75 87 LEU A C 1
ATOM 680 O O . LEU A 1 87 ? -4.715 14.617 29.922 1 71.75 87 LEU A O 1
ATOM 684 N N . GLU A 1 88 ? -5.609 12.648 29.219 1 72.06 88 GLU A N 1
ATOM 685 C CA . GLU A 1 88 ? -6.449 12.562 30.406 1 72.06 88 GLU A CA 1
ATOM 686 C C . GLU A 1 88 ? -5.609 12.352 31.656 1 72.06 88 GLU A C 1
ATOM 688 O O . GLU A 1 88 ? -5.922 12.891 32.719 1 72.06 88 GLU A O 1
ATOM 693 N N . ALA A 1 89 ? -4.547 11.695 31.484 1 73.81 89 ALA A N 1
ATOM 694 C CA . ALA A 1 89 ? -3.652 11.445 32.594 1 73.81 89 ALA A CA 1
ATOM 695 C C . ALA A 1 89 ? -2.842 12.695 32.938 1 73.81 89 ALA A C 1
ATOM 697 O O . ALA A 1 89 ? -2.451 12.898 34.094 1 73.81 89 ALA A O 1
ATOM 698 N N . ALA A 1 90 ? -2.617 13.547 31.922 1 69.81 90 ALA A N 1
ATOM 699 C CA . ALA A 1 90 ? -1.817 14.742 32.156 1 69.81 90 ALA A CA 1
ATOM 700 C C . ALA A 1 90 ? -2.688 15.898 32.656 1 69.81 90 ALA A C 1
ATOM 702 O O . ALA A 1 90 ? -2.174 16.938 33.062 1 69.81 90 ALA A O 1
ATOM 703 N N . ALA A 1 91 ? -4.066 15.836 32.469 1 66.31 91 ALA A N 1
ATOM 704 C CA . ALA A 1 91 ? -4.934 16.891 32.969 1 66.31 91 ALA A CA 1
ATOM 705 C C . ALA A 1 91 ? -4.824 17.016 34.5 1 66.31 91 ALA A C 1
ATOM 707 O O . ALA A 1 91 ? -4.809 16 35.188 1 66.31 91 ALA A O 1
ATOM 708 N N . PRO A 1 92 ? -4.25 18.062 35.031 1 58.22 92 PRO A N 1
ATOM 709 C CA . PRO A 1 92 ? -4.074 18.266 36.469 1 58.22 92 PRO A CA 1
ATOM 710 C C . PRO A 1 92 ? -5.359 18.016 37.25 1 58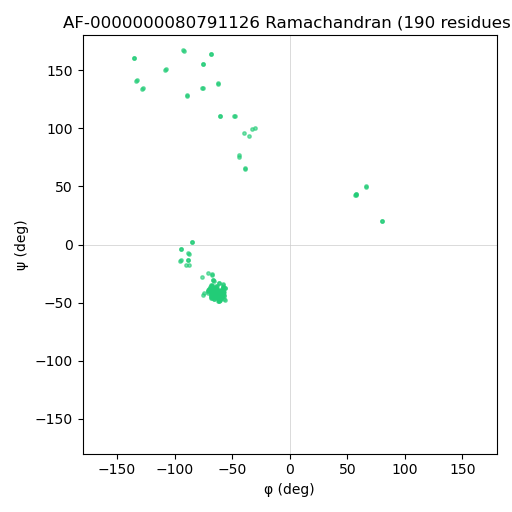.22 92 PRO A C 1
ATOM 712 O O . PRO A 1 92 ? -6.457 18.25 36.719 1 58.22 92 PRO A O 1
ATOM 715 N N . SER A 1 93 ? -5.406 16.922 38.062 1 57.88 93 SER A N 1
ATOM 716 C CA . SER A 1 93 ? -6.453 16.75 39.094 1 57.88 93 SER A CA 1
ATOM 717 C C . SER A 1 93 ? -6.762 18.078 39.781 1 57.88 93 SER A C 1
ATOM 719 O O . SER A 1 93 ? -5.934 18.594 40.531 1 57.88 93 SER A O 1
ATOM 721 N N . VAL A 1 94 ? -7.305 19.141 39.25 1 51.66 94 VAL A N 1
ATOM 722 C CA . VAL A 1 94 ? -7.723 20.328 40 1 51.66 94 VAL A CA 1
ATOM 723 C C . VAL A 1 94 ? -8.453 19.922 41.25 1 51.66 94 VAL A C 1
ATOM 725 O O . VAL A 1 94 ? -9.539 19.328 41.188 1 51.66 94 VAL A O 1
ATOM 728 N N . ILE A 1 95 ? -7.867 19.469 42.344 1 52.84 95 ILE A N 1
ATOM 729 C CA . ILE A 1 95 ? -8.391 19.422 43.719 1 52.84 95 ILE A CA 1
ATOM 730 C C . ILE A 1 95 ? -9.164 20.703 44 1 52.84 95 ILE A C 1
ATOM 732 O O . ILE A 1 95 ? -8.648 21.797 43.812 1 52.84 95 ILE A O 1
ATOM 736 N N . ALA A 1 96 ? -10.531 20.844 43.875 1 57.06 96 ALA A N 1
ATOM 737 C CA . ALA A 1 96 ? -11.398 21.844 44.469 1 57.06 96 ALA A CA 1
ATOM 738 C C . ALA A 1 96 ? -10.875 22.266 45.844 1 57.06 96 ALA A C 1
ATOM 740 O O . ALA A 1 96 ? -10.711 21.422 46.75 1 57.06 96 ALA A O 1
ATOM 741 N N . ALA A 1 97 ? -10.164 23.406 46.031 1 41.62 97 ALA A N 1
ATOM 742 C CA . ALA A 1 97 ? -10.156 24 47.375 1 41.62 97 ALA A CA 1
ATOM 743 C C . ALA A 1 97 ? -11.562 24.375 47.812 1 41.62 97 ALA A C 1
ATOM 745 O O . ALA A 1 97 ? -12.414 24.703 46.969 1 41.62 97 ALA A O 1
ATOM 746 N N . MET B 1 1 ? 1.795 -0.748 -11.414 1 88.62 1 MET B N 1
ATOM 747 C CA . MET B 1 1 ? 0.387 -0.363 -11.391 1 88.62 1 MET B CA 1
ATOM 748 C C . MET B 1 1 ? -0.004 0.165 -10.008 1 88.62 1 MET B C 1
ATOM 750 O O . MET B 1 1 ? -0.56 1.259 -9.898 1 88.62 1 MET B O 1
ATOM 754 N N . LEU B 1 2 ? 0.485 -0.372 -8.883 1 97.25 2 LEU B N 1
ATOM 755 C CA . LEU B 1 2 ? 0.049 0.047 -7.559 1 97.25 2 LEU B CA 1
ATOM 756 C C . LEU B 1 2 ? 0.572 1.441 -7.23 1 97.25 2 LEU B C 1
ATOM 758 O O . LEU B 1 2 ? -0.171 2.283 -6.719 1 97.25 2 LEU B O 1
ATOM 762 N N . ARG B 1 3 ? 1.829 1.726 -7.602 1 98.06 3 ARG B N 1
ATOM 763 C CA . ARG B 1 3 ? 2.389 3.023 -7.234 1 98.06 3 ARG B CA 1
ATOM 764 C C . ARG B 1 3 ? 1.671 4.152 -7.961 1 98.06 3 ARG B C 1
ATOM 766 O O . ARG B 1 3 ? 1.515 5.25 -7.418 1 98.06 3 ARG B O 1
ATOM 773 N N . VAL B 1 4 ? 1.184 3.871 -9.133 1 98.5 4 VAL B N 1
ATOM 774 C CA . VAL B 1 4 ? 0.446 4.875 -9.891 1 98.5 4 VAL B CA 1
ATOM 775 C C . VAL B 1 4 ? -0.886 5.168 -9.203 1 98.5 4 VAL B C 1
ATOM 777 O O . VAL B 1 4 ? -1.238 6.328 -8.984 1 98.5 4 VAL B O 1
ATOM 780 N N . LEU B 1 5 ? -1.589 4.18 -8.781 1 98.69 5 LEU B N 1
ATOM 781 C CA . LEU B 1 5 ? -2.879 4.34 -8.117 1 98.69 5 LEU B CA 1
ATOM 782 C C . LEU B 1 5 ? -2.717 5.031 -6.77 1 98.69 5 LEU B C 1
ATOM 784 O O . LEU B 1 5 ? -3.527 5.883 -6.402 1 98.69 5 LEU B O 1
ATOM 788 N N . LEU B 1 6 ? -1.684 4.605 -6.051 1 98.81 6 LEU B N 1
ATOM 789 C CA . LEU B 1 6 ? -1.409 5.223 -4.758 1 98.81 6 LEU B CA 1
ATOM 790 C C . LEU B 1 6 ? -1.093 6.707 -4.926 1 98.81 6 LEU B C 1
ATOM 792 O O . LEU B 1 6 ? -1.649 7.547 -4.215 1 98.81 6 LEU B O 1
ATOM 796 N N . GLY B 1 7 ? -0.195 6.996 -5.879 1 98.88 7 GLY B N 1
ATOM 797 C CA . GLY B 1 7 ? 0.157 8.383 -6.145 1 98.88 7 GLY B CA 1
ATOM 798 C C . GLY B 1 7 ? -1.031 9.234 -6.555 1 98.88 7 GLY B C 1
ATOM 799 O O . GLY B 1 7 ? -1.201 10.352 -6.062 1 98.88 7 GLY B O 1
ATOM 800 N N . GLN B 1 8 ? -1.84 8.688 -7.418 1 98.75 8 GLN B N 1
ATOM 801 C CA . GLN B 1 8 ? -3.029 9.391 -7.879 1 98.75 8 GLN B CA 1
ATOM 802 C C . GLN B 1 8 ? -3.98 9.68 -6.723 1 98.75 8 GLN B C 1
ATOM 804 O O . GLN B 1 8 ? -4.594 10.75 -6.664 1 98.75 8 GLN B O 1
ATOM 809 N N . THR B 1 9 ? -4.105 8.766 -5.84 1 98.88 9 THR B N 1
ATOM 810 C CA . THR B 1 9 ? -4.992 8.93 -4.691 1 98.88 9 THR B CA 1
ATOM 811 C C . THR B 1 9 ? -4.484 10.047 -3.777 1 98.88 9 THR B C 1
ATOM 813 O O . THR B 1 9 ? -5.27 10.859 -3.287 1 98.88 9 THR B O 1
ATOM 816 N N . LEU B 1 10 ? -3.191 10.062 -3.574 1 98.88 10 LEU B N 1
ATOM 817 C CA . LEU B 1 10 ? -2.605 11.125 -2.77 1 98.88 10 LEU B CA 1
ATOM 818 C C . LEU B 1 10 ? -2.822 12.484 -3.428 1 98.88 10 LEU B C 1
ATOM 820 O O . LEU B 1 10 ? -3.166 13.461 -2.752 1 98.88 10 LEU B O 1
ATOM 824 N N . ARG B 1 11 ? -2.639 12.508 -4.703 1 98.81 11 ARG B N 1
ATOM 825 C CA . ARG B 1 11 ? -2.848 13.742 -5.449 1 98.81 11 ARG B CA 1
ATOM 826 C C . ARG B 1 11 ? -4.293 14.219 -5.328 1 98.81 11 ARG B C 1
ATOM 828 O O . ARG B 1 11 ? -4.543 15.398 -5.082 1 98.81 11 ARG B O 1
ATOM 835 N N . GLU B 1 12 ? -5.191 13.336 -5.539 1 98.88 12 GLU B N 1
ATOM 836 C CA . GLU B 1 12 ? -6.609 13.664 -5.434 1 98.88 12 GLU B CA 1
ATOM 837 C C . GLU B 1 12 ? -6.949 14.203 -4.047 1 98.88 12 GLU B C 1
ATOM 839 O O . GLU B 1 12 ? -7.719 15.156 -3.92 1 98.88 12 GLU B O 1
ATOM 844 N N . GLN B 1 13 ? -6.383 13.578 -3.025 1 98.75 13 GLN B N 1
ATOM 845 C CA . GLN B 1 13 ? -6.598 14.047 -1.661 1 98.75 13 GLN B CA 1
ATOM 846 C C . GLN B 1 13 ? -6.031 15.453 -1.467 1 98.75 13 GLN B C 1
ATOM 848 O O . GLN B 1 13 ? -6.664 16.297 -0.839 1 98.75 13 GLN B O 1
ATOM 853 N N . ARG B 1 14 ? -4.84 15.625 -1.989 1 98.81 14 ARG B N 1
ATOM 854 C CA . ARG B 1 14 ? -4.211 16.938 -1.886 1 98.81 14 ARG B CA 1
ATOM 855 C C . ARG B 1 14 ? -5.074 18.016 -2.533 1 98.81 14 ARG B C 1
ATOM 857 O O . ARG B 1 14 ? -5.293 19.078 -1.951 1 98.81 14 ARG B O 1
ATOM 864 N N . ILE B 1 15 ? -5.586 17.719 -3.717 1 98.62 15 ILE B N 1
ATOM 865 C CA . ILE B 1 15 ? -6.402 18.656 -4.484 1 98.62 15 ILE B CA 1
ATOM 866 C C . ILE B 1 15 ? -7.734 18.891 -3.77 1 98.62 15 ILE B C 1
ATOM 868 O O . ILE B 1 15 ? -8.211 20.016 -3.682 1 98.62 15 ILE B O 1
ATOM 872 N N . HIS B 1 16 ? -8.281 17.828 -3.264 1 97.62 16 HIS B N 1
ATOM 873 C CA . HIS B 1 16 ? -9.531 17.922 -2.514 1 97.62 16 HIS B CA 1
ATOM 874 C C . HIS B 1 16 ? -9.391 18.859 -1.324 1 97.62 16 HIS B C 1
ATOM 876 O O . HIS B 1 16 ? -10.312 19.625 -1.016 1 97.62 16 HIS B O 1
ATOM 882 N N . ASP B 1 17 ? -8.242 18.812 -0.728 1 95.94 17 ASP B N 1
ATOM 883 C CA . ASP B 1 17 ? -7.961 19.641 0.449 1 95.94 17 ASP B CA 1
ATOM 884 C C . ASP B 1 17 ? -7.5 21.031 0.047 1 95.94 17 ASP B C 1
ATOM 886 O O . ASP B 1 17 ? -7.113 21.828 0.901 1 95.94 17 ASP B O 1
ATOM 890 N N . ARG B 1 18 ? -7.453 21.328 -1.202 1 97.81 18 ARG B N 1
ATOM 891 C CA . ARG B 1 18 ? -7.043 22.609 -1.757 1 97.81 18 ARG B CA 1
ATOM 892 C C . ARG B 1 18 ? -5.637 22.984 -1.304 1 97.81 18 ARG B C 1
ATOM 894 O O . ARG B 1 18 ? -5.383 24.125 -0.923 1 97.81 18 ARG B O 1
ATOM 901 N N . ARG B 1 19 ? -4.793 22.031 -1.326 1 98 19 ARG B N 1
ATOM 902 C CA . ARG B 1 19 ? -3.389 22.25 -0.989 1 98 19 ARG B CA 1
ATOM 903 C C . ARG B 1 19 ? -2.51 22.172 -2.234 1 98 19 ARG B C 1
ATOM 905 O O . ARG B 1 19 ? -2.809 21.422 -3.168 1 98 19 ARG B O 1
ATOM 912 N N . THR B 1 20 ? -1.461 22.906 -2.164 1 98.38 20 THR B N 1
ATOM 913 C CA . THR B 1 20 ? -0.491 22.844 -3.252 1 98.38 20 THR B CA 1
ATOM 914 C C . THR B 1 20 ? 0.59 21.812 -2.959 1 98.38 20 THR B C 1
ATOM 916 O O . THR B 1 20 ? 0.701 21.328 -1.833 1 98.38 20 THR B O 1
ATOM 919 N N . LEU B 1 21 ? 1.368 21.469 -3.971 1 98.69 21 LEU B N 1
ATOM 920 C CA . LEU B 1 21 ? 2.531 20.609 -3.768 1 98.69 21 LEU B CA 1
ATOM 921 C C . LEU B 1 21 ? 3.469 21.203 -2.723 1 98.69 21 LEU B C 1
ATOM 923 O O . LEU B 1 21 ? 4.016 20.484 -1.888 1 98.69 21 LEU B O 1
ATOM 927 N N . ARG B 1 22 ? 3.613 22.484 -2.707 1 98.44 22 ARG B N 1
ATOM 928 C CA . ARG B 1 22 ? 4.496 23.188 -1.777 1 98.44 22 ARG B CA 1
ATOM 929 C C . ARG B 1 22 ? 4 23.047 -0.342 1 98.44 22 ARG B C 1
ATOM 931 O O . ARG B 1 22 ? 4.785 22.781 0.57 1 98.44 22 ARG B O 1
ATOM 938 N N . ASP B 1 23 ? 2.717 23.234 -0.166 1 98.38 23 ASP B N 1
ATOM 939 C CA . ASP B 1 23 ? 2.131 23.109 1.164 1 98.38 23 ASP B CA 1
ATOM 940 C C . ASP B 1 23 ? 2.426 21.719 1.756 1 98.38 23 ASP B C 1
ATOM 942 O O . ASP B 1 23 ? 2.885 21.625 2.895 1 98.38 23 ASP B O 1
ATOM 946 N N . VAL B 1 24 ? 2.232 20.703 1.009 1 98.69 24 VAL B N 1
ATOM 947 C CA . VAL B 1 24 ? 2.348 19.328 1.495 1 98.69 24 VAL B CA 1
ATOM 948 C C . VAL B 1 24 ? 3.822 18.969 1.663 1 98.69 24 VAL B C 1
ATOM 950 O O . VAL B 1 24 ? 4.199 18.297 2.637 1 98.69 24 VAL B O 1
ATOM 953 N N . SER B 1 25 ? 4.613 19.359 0.669 1 98.62 25 SER B N 1
ATOM 954 C CA . SER B 1 25 ? 6.035 19.047 0.743 1 98.62 25 SER B CA 1
ATOM 955 C C . SER B 1 25 ? 6.664 19.625 2.004 1 98.62 25 SER B C 1
ATOM 957 O O . SER B 1 25 ? 7.469 18.969 2.664 1 98.62 25 SER B O 1
ATOM 959 N N . LEU B 1 26 ? 6.316 20.828 2.408 1 98.25 26 LEU B N 1
ATOM 960 C CA . LEU B 1 26 ? 6.836 21.484 3.607 1 98.25 26 LEU B CA 1
ATOM 961 C C . LEU B 1 26 ? 6.363 20.766 4.863 1 98.25 26 LEU B C 1
ATOM 963 O O . LEU B 1 26 ? 7.16 20.469 5.754 1 98.25 26 LEU B O 1
ATOM 967 N N . ALA B 1 27 ? 5.152 20.484 4.863 1 98.31 27 ALA B N 1
ATOM 968 C CA . ALA B 1 27 ? 4.562 19.859 6.047 1 98.31 27 ALA B CA 1
ATOM 969 C C . ALA B 1 27 ? 5.086 18.438 6.234 1 98.31 27 ALA B C 1
ATOM 971 O O . ALA B 1 27 ? 5.266 17.984 7.363 1 98.31 27 ALA B O 1
ATOM 972 N N . ALA B 1 28 ? 5.324 17.734 5.148 1 98.31 28 ALA B N 1
ATOM 973 C CA . ALA B 1 28 ? 5.758 16.344 5.184 1 98.31 28 ALA B CA 1
ATOM 974 C C . ALA B 1 28 ? 7.277 16.25 5.258 1 98.31 28 ALA B C 1
ATOM 976 O O . ALA B 1 28 ? 7.824 15.148 5.426 1 98.31 28 ALA B O 1
ATOM 977 N N . ARG B 1 29 ? 7.938 17.297 5.02 1 98.12 29 ARG B N 1
ATOM 978 C CA . ARG B 1 29 ? 9.391 17.359 5.055 1 98.12 29 ARG B CA 1
ATOM 979 C C . ARG B 1 29 ? 10.016 16.516 3.953 1 98.12 29 ARG B C 1
ATOM 981 O O . ARG B 1 29 ? 10.906 15.703 4.215 1 98.12 29 ARG B O 1
ATOM 988 N N . VAL B 1 30 ? 9.516 16.734 2.773 1 97.62 30 VAL B N 1
ATOM 989 C CA . VAL B 1 30 ? 10.039 16.109 1.561 1 97.62 30 VAL B CA 1
ATOM 990 C C . VAL B 1 30 ? 10.156 17.156 0.455 1 97.62 30 VAL B C 1
ATOM 992 O O . VAL B 1 30 ? 9.539 18.219 0.529 1 97.62 30 VAL B O 1
ATOM 995 N N . SER B 1 31 ? 10.945 16.875 -0.533 1 97.88 31 SER B N 1
ATOM 996 C CA . SER B 1 31 ? 11.109 17.844 -1.606 1 97.88 31 SER B CA 1
ATOM 997 C C . SER B 1 31 ? 9.891 17.875 -2.523 1 97.88 31 SER B C 1
ATOM 999 O O . SER B 1 31 ? 9.172 16.875 -2.639 1 97.88 31 SER B O 1
ATOM 1001 N N . LEU B 1 32 ? 9.703 19 -3.189 1 98.12 32 LEU B N 1
ATOM 1002 C CA . LEU B 1 32 ? 8.633 19.156 -4.172 1 98.12 32 LEU B CA 1
ATOM 1003 C C . LEU B 1 32 ? 8.75 18.094 -5.266 1 98.12 32 LEU B C 1
ATOM 1005 O O . LEU B 1 32 ? 7.75 17.5 -5.672 1 98.12 32 LEU B O 1
ATOM 1009 N N . GLY B 1 33 ? 9.977 17.953 -5.664 1 98.38 33 GLY B N 1
ATOM 1010 C CA . GLY B 1 33 ? 10.227 17 -6.727 1 98.38 33 GLY B CA 1
ATOM 1011 C C . GLY B 1 33 ? 9.883 15.578 -6.344 1 98.38 33 GLY B C 1
ATOM 1012 O O . GLY B 1 33 ? 9.273 14.852 -7.125 1 98.38 33 GLY B O 1
ATOM 1013 N N . TYR B 1 34 ? 10.312 15.203 -5.18 1 98.19 34 TYR B N 1
ATOM 1014 C CA . TYR B 1 34 ? 10.031 13.852 -4.703 1 98.19 34 TYR B CA 1
ATOM 1015 C C . TYR B 1 34 ? 8.531 13.617 -4.574 1 98.19 34 TYR B C 1
ATOM 1017 O O . TYR B 1 34 ? 8.016 12.594 -5.02 1 98.19 34 TYR B O 1
ATOM 1025 N N . LEU B 1 35 ? 7.797 14.531 -3.957 1 98.75 35 LEU B N 1
ATOM 1026 C CA . LEU B 1 35 ? 6.352 14.43 -3.803 1 98.75 35 LEU B CA 1
ATOM 1027 C C . LEU B 1 35 ? 5.664 14.336 -5.16 1 98.75 35 LEU B C 1
ATOM 1029 O O . LEU B 1 35 ? 4.75 13.523 -5.344 1 98.75 35 LEU B O 1
ATOM 1033 N N . SER B 1 36 ? 6.094 15.164 -6.082 1 98.81 36 SER B N 1
ATOM 1034 C CA . SER B 1 36 ? 5.543 15.156 -7.434 1 98.81 36 SER B CA 1
ATOM 1035 C C . SER B 1 36 ? 5.73 13.797 -8.102 1 98.81 36 SER B C 1
ATOM 1037 O O . SER B 1 36 ? 4.812 13.281 -8.742 1 98.81 36 SER B O 1
ATOM 1039 N N . GLU B 1 37 ? 6.957 13.258 -7.965 1 98.81 37 GLU B N 1
ATOM 1040 C CA . GLU B 1 37 ? 7.242 11.953 -8.539 1 98.81 37 GLU B CA 1
ATOM 1041 C C . GLU B 1 37 ? 6.395 10.867 -7.883 1 98.81 37 GLU B C 1
ATOM 1043 O O . GLU B 1 37 ? 5.945 9.93 -8.555 1 98.81 37 GLU B O 1
ATOM 1048 N N . VAL B 1 38 ? 6.125 10.945 -6.645 1 98.69 38 VAL B N 1
ATOM 1049 C CA . VAL B 1 38 ? 5.277 10 -5.934 1 98.69 38 VAL B CA 1
ATOM 1050 C C . VAL B 1 38 ? 3.844 10.102 -6.445 1 98.69 38 VAL B C 1
ATOM 1052 O O . VAL B 1 38 ? 3.219 9.086 -6.773 1 98.69 38 VAL B O 1
ATOM 1055 N N . GLU B 1 39 ? 3.324 11.328 -6.629 1 98.81 39 GLU B N 1
ATOM 1056 C CA . GLU B 1 39 ? 1.941 11.547 -7.043 1 98.81 39 GLU B CA 1
ATOM 1057 C C . GLU B 1 39 ? 1.709 11.055 -8.469 1 98.81 39 GLU B C 1
ATOM 1059 O O . GLU B 1 39 ? 0.592 10.672 -8.828 1 98.81 39 GLU B O 1
ATOM 1064 N N . ARG B 1 40 ? 2.779 11.055 -9.188 1 98.31 40 ARG B N 1
ATOM 1065 C CA . ARG B 1 40 ? 2.68 10.648 -10.578 1 98.31 40 ARG B CA 1
ATOM 1066 C C . ARG B 1 40 ? 2.998 9.164 -10.734 1 98.31 40 ARG B C 1
ATOM 1068 O O . ARG B 1 40 ? 2.998 8.633 -11.852 1 98.31 40 ARG B O 1
ATOM 1075 N N . GLY B 1 41 ? 3.359 8.531 -9.727 1 98.56 41 GLY B N 1
ATOM 1076 C CA . GLY B 1 41 ? 3.648 7.105 -9.766 1 98.56 41 GLY B CA 1
ATOM 1077 C C . GLY B 1 41 ? 5.027 6.793 -10.312 1 98.56 41 GLY B C 1
ATOM 1078 O O . GLY B 1 41 ? 5.285 5.668 -10.75 1 98.56 41 GLY B O 1
ATOM 1079 N N . GLN B 1 42 ? 5.938 7.664 -10.328 1 98.19 42 GLN B N 1
ATOM 1080 C CA . GLN B 1 42 ? 7.273 7.48 -10.875 1 98.19 42 GLN B CA 1
ATOM 1081 C C . GLN B 1 42 ? 8.266 7.07 -9.789 1 98.19 42 GLN B C 1
ATOM 1083 O O . GLN B 1 42 ? 9.383 6.637 -10.086 1 98.19 42 GLN B O 1
ATOM 1088 N N . LYS B 1 43 ? 7.891 7.199 -8.531 1 97.56 43 LYS B N 1
ATOM 1089 C CA . LYS B 1 43 ? 8.688 6.793 -7.375 1 97.56 43 LYS B CA 1
ATOM 1090 C C . LYS B 1 43 ? 7.852 6.004 -6.375 1 97.56 43 LYS B C 1
ATOM 1092 O O . LYS B 1 43 ? 6.68 6.316 -6.156 1 97.56 43 LYS B O 1
ATOM 1097 N N . GLU B 1 44 ? 8.484 5.016 -5.848 1 97.88 44 GLU B N 1
ATOM 1098 C CA . GLU B 1 44 ? 7.859 4.293 -4.742 1 97.88 44 GLU B CA 1
ATOM 1099 C C . GLU B 1 44 ? 7.926 5.102 -3.447 1 97.88 44 GLU B C 1
ATOM 1101 O O . GLU B 1 44 ? 8.953 5.715 -3.146 1 97.88 44 GLU B O 1
ATOM 1106 N N . ALA B 1 45 ? 6.848 5.145 -2.785 1 97.44 45 ALA B N 1
ATOM 1107 C CA . ALA B 1 45 ? 6.863 5.77 -1.464 1 97.44 45 ALA B CA 1
ATOM 1108 C C . ALA B 1 45 ? 7.199 4.75 -0.379 1 97.44 45 ALA B C 1
ATOM 1110 O O . ALA B 1 45 ? 6.617 3.66 -0.34 1 97.44 45 ALA B O 1
ATOM 1111 N N . SER B 1 46 ? 8.18 5.113 0.42 1 97.06 46 SER B N 1
ATOM 1112 C CA . SER B 1 46 ? 8.422 4.277 1.59 1 97.06 46 SER B CA 1
ATOM 1113 C C . SER B 1 46 ? 7.277 4.379 2.592 1 97.06 46 SER B C 1
ATOM 1115 O O . SER B 1 46 ? 6.469 5.305 2.525 1 97.06 46 SER B O 1
ATOM 1117 N N . SER B 1 47 ? 7.215 3.443 3.523 1 98.31 47 SER B N 1
ATOM 1118 C CA . SER B 1 47 ? 6.215 3.473 4.586 1 98.31 47 SER B CA 1
ATOM 1119 C C . SER B 1 47 ? 6.305 4.762 5.395 1 98.31 47 SER B C 1
ATOM 1121 O O . SER B 1 47 ? 5.281 5.359 5.734 1 98.31 47 SER B O 1
ATOM 1123 N N . GLU B 1 48 ? 7.473 5.207 5.672 1 97.56 48 GLU B N 1
ATOM 1124 C CA . GLU B 1 48 ? 7.68 6.434 6.434 1 97.56 48 GLU B CA 1
ATOM 1125 C C . GLU B 1 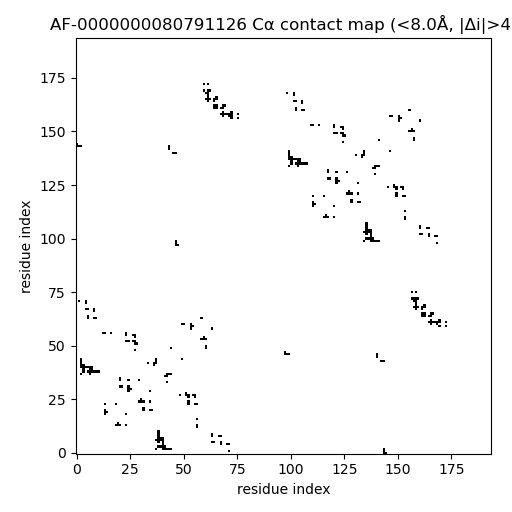48 ? 7.219 7.656 5.648 1 97.56 48 GLU B C 1
ATOM 1127 O O . GLU B 1 48 ? 6.582 8.555 6.203 1 97.56 48 GLU B O 1
ATOM 1132 N N . LEU B 1 49 ? 7.543 7.625 4.43 1 97.31 49 LEU B N 1
ATOM 1133 C CA . LEU B 1 49 ? 7.141 8.75 3.59 1 97.31 49 LEU B CA 1
ATOM 1134 C C . LEU B 1 49 ? 5.625 8.812 3.459 1 97.31 49 LEU B C 1
ATOM 1136 O O . LEU B 1 49 ? 5.035 9.898 3.543 1 97.31 49 LEU B O 1
ATOM 1140 N N . LEU B 1 50 ? 5.062 7.68 3.227 1 98.25 50 LEU B N 1
ATOM 1141 C CA . LEU B 1 50 ? 3.609 7.629 3.102 1 98.25 50 LEU B CA 1
ATOM 1142 C C . LEU B 1 50 ? 2.938 8.148 4.367 1 98.25 50 LEU B C 1
ATOM 1144 O O . LEU B 1 50 ? 1.959 8.898 4.293 1 98.25 50 LEU B O 1
ATOM 1148 N N . PHE B 1 51 ? 3.467 7.777 5.477 1 98.06 51 PHE B N 1
ATOM 1149 C CA . PHE B 1 51 ? 2.932 8.258 6.742 1 98.06 51 PHE B CA 1
ATOM 1150 C C . PHE B 1 51 ? 3.062 9.773 6.848 1 98.06 51 PHE B C 1
ATOM 1152 O O . PHE B 1 51 ? 2.113 10.461 7.23 1 98.06 51 PHE B O 1
ATOM 1159 N N . SER B 1 52 ? 4.184 10.242 6.504 1 98.19 52 SER B N 1
ATOM 1160 C CA . SER B 1 52 ? 4.43 11.68 6.586 1 98.19 52 SER B CA 1
ATOM 1161 C C . SER B 1 52 ? 3.482 12.461 5.68 1 98.19 52 SER B C 1
ATOM 1163 O O . SER B 1 52 ? 2.971 13.516 6.066 1 98.19 52 SER B O 1
ATOM 1165 N N . ILE B 1 53 ? 3.279 11.93 4.48 1 98.5 53 ILE B N 1
ATOM 1166 C CA . ILE B 1 53 ? 2.406 12.602 3.523 1 98.5 53 ILE B CA 1
ATOM 1167 C C . ILE B 1 53 ? 0.97 12.594 4.043 1 98.5 53 ILE B C 1
ATOM 1169 O O . ILE B 1 53 ? 0.28 13.609 3.99 1 98.5 53 ILE B O 1
ATOM 1173 N N . CYS B 1 54 ? 0.556 11.523 4.551 1 98.5 54 CYS B N 1
ATOM 1174 C CA . CYS B 1 54 ? -0.802 11.422 5.074 1 98.5 54 CYS B CA 1
ATOM 1175 C C . CYS B 1 54 ? -1 12.359 6.262 1 98.5 54 CYS B C 1
ATOM 1177 O O . CYS B 1 54 ? -2.053 12.984 6.398 1 98.5 54 CYS B O 1
ATOM 1179 N N . GLN B 1 55 ? -0.014 12.43 7.09 1 97.75 55 GLN B N 1
ATOM 1180 C CA . GLN B 1 55 ? -0.076 13.375 8.203 1 97.75 55 GLN B CA 1
ATOM 1181 C C . GLN B 1 55 ? -0.205 14.812 7.703 1 97.75 55 GLN B C 1
ATOM 1183 O O . GLN B 1 55 ? -1.016 15.578 8.219 1 97.75 55 GLN B O 1
ATOM 1188 N N . ALA B 1 56 ? 0.607 15.094 6.719 1 98.31 56 ALA B N 1
ATOM 1189 C CA . ALA B 1 56 ? 0.579 16.438 6.148 1 98.31 56 ALA B CA 1
ATOM 1190 C C . ALA B 1 56 ? -0.792 16.75 5.555 1 98.31 56 ALA B C 1
ATOM 1192 O O . ALA B 1 56 ? -1.244 17.906 5.598 1 98.31 56 ALA B O 1
ATOM 1193 N N . LEU B 1 57 ? -1.455 15.766 5.027 1 98.25 57 LEU B N 1
ATOM 1194 C CA . LEU B 1 57 ? -2.754 15.93 4.387 1 98.25 57 LEU B CA 1
ATOM 1195 C C . LEU B 1 57 ? -3.885 15.805 5.402 1 98.25 57 LEU B C 1
ATOM 1197 O O . LEU B 1 57 ? -5.055 16 5.062 1 98.25 57 LEU B O 1
ATOM 1201 N N . ASN B 1 58 ? -3.547 15.43 6.609 1 97.5 58 ASN B N 1
ATOM 1202 C CA . ASN B 1 58 ? -4.512 15.219 7.684 1 97.5 58 ASN B CA 1
ATOM 1203 C C . ASN B 1 58 ? -5.559 14.172 7.301 1 97.5 58 ASN B C 1
ATOM 1205 O O . ASN B 1 58 ? -6.758 14.406 7.445 1 97.5 58 ASN B O 1
ATOM 1209 N N . VAL B 1 59 ? -5.105 13.102 6.711 1 98.19 59 VAL B N 1
ATOM 1210 C CA . VAL B 1 59 ? -5.945 11.969 6.348 1 98.19 59 VAL B CA 1
ATOM 1211 C C . VAL B 1 59 ? -5.336 10.68 6.898 1 98.19 59 VAL B C 1
ATOM 1213 O O . VAL B 1 59 ? -4.121 10.477 6.82 1 98.19 59 VAL B O 1
ATOM 1216 N N . PRO B 1 60 ? -6.18 9.883 7.492 1 98.25 60 PRO B N 1
ATOM 1217 C CA . PRO B 1 60 ? -5.645 8.602 7.969 1 98.25 60 PRO B CA 1
ATOM 1218 C C . PRO B 1 60 ? -5.121 7.73 6.832 1 98.25 60 PRO B C 1
ATOM 1220 O O . PRO B 1 60 ? -5.742 7.648 5.77 1 98.25 60 PRO B O 1
ATOM 1223 N N . LEU B 1 61 ? -3.977 7.078 7.047 1 98.44 61 LEU B N 1
ATOM 1224 C CA . LEU B 1 61 ? -3.412 6.18 6.051 1 98.44 61 LEU B CA 1
ATOM 1225 C C . LEU B 1 61 ? -4.391 5.062 5.703 1 98.44 61 LEU B C 1
ATOM 1227 O O . LEU B 1 61 ? -4.457 4.621 4.555 1 98.44 61 LEU B O 1
ATOM 1231 N N . SER B 1 62 ? -5.168 4.617 6.664 1 98.81 62 SER B N 1
ATOM 1232 C CA . SER B 1 62 ? -6.164 3.578 6.43 1 98.81 62 SER B CA 1
ATOM 1233 C C . SER B 1 62 ? -7.16 4 5.355 1 98.81 62 SER B C 1
ATOM 1235 O O . SER B 1 62 ? -7.586 3.18 4.543 1 98.81 62 SER B O 1
ATOM 1237 N N . GLU B 1 63 ? -7.484 5.246 5.402 1 98.75 63 GLU B N 1
ATOM 1238 C CA . GLU B 1 63 ? -8.438 5.766 4.43 1 98.75 63 GLU B CA 1
ATOM 1239 C C . GLU B 1 63 ? -7.844 5.773 3.023 1 98.75 63 GLU B C 1
ATOM 1241 O O . GLU B 1 63 ? -8.516 5.414 2.055 1 98.75 63 GLU B O 1
ATOM 1246 N N . ILE B 1 64 ? -6.602 6.195 2.896 1 98.88 64 ILE B N 1
ATOM 1247 C CA . ILE B 1 64 ? -5.91 6.199 1.611 1 98.88 64 ILE B CA 1
ATOM 1248 C C . ILE B 1 64 ? -5.816 4.773 1.073 1 98.88 64 ILE B C 1
ATOM 1250 O O . ILE B 1 64 ? -6.105 4.523 -0.098 1 98.88 64 ILE B O 1
ATOM 1254 N N . LEU B 1 65 ? -5.449 3.836 1.908 1 98.88 65 LEU B N 1
ATOM 1255 C CA . LEU B 1 65 ? -5.309 2.443 1.499 1 98.88 65 LEU B CA 1
ATOM 1256 C C . LEU B 1 65 ? -6.648 1.864 1.066 1 98.88 65 LEU B C 1
ATOM 1258 O O . LEU B 1 65 ? -6.711 1.062 0.132 1 98.88 65 LEU B O 1
ATOM 1262 N N . ARG B 1 66 ? -7.68 2.258 1.806 1 98.81 66 ARG B N 1
ATOM 1263 C CA . ARG B 1 66 ? -9.016 1.802 1.432 1 98.81 66 ARG B CA 1
ATOM 1264 C C . ARG B 1 66 ? -9.383 2.277 0.03 1 98.81 66 ARG B C 1
ATOM 1266 O O . ARG B 1 66 ? -9.859 1.493 -0.792 1 98.81 66 ARG B O 1
ATOM 1273 N N . GLU B 1 67 ? -9.164 3.496 -0.192 1 98.88 67 GLU B N 1
ATOM 1274 C CA . GLU B 1 67 ? -9.469 4.059 -1.504 1 98.88 67 GLU B CA 1
ATOM 1275 C C . GLU B 1 67 ? -8.641 3.391 -2.598 1 98.88 67 GLU B C 1
ATOM 1277 O O . GLU B 1 67 ? -9.156 3.074 -3.67 1 98.88 67 GLU B O 1
ATOM 1282 N N . VAL B 1 68 ? -7.379 3.186 -2.338 1 98.88 68 VAL B N 1
ATOM 1283 C CA . VAL B 1 68 ? -6.504 2.539 -3.309 1 98.88 68 VAL B CA 1
ATOM 1284 C C . VAL B 1 68 ? -6.992 1.117 -3.576 1 98.88 68 VAL B C 1
ATOM 1286 O O . VAL B 1 68 ? -6.969 0.651 -4.719 1 98.88 68 VAL B O 1
ATOM 1289 N N . SER B 1 69 ? -7.414 0.411 -2.51 1 98.81 69 SER B N 1
ATOM 1290 C CA . SER B 1 69 ? -7.918 -0.949 -2.676 1 98.81 69 SER B CA 1
ATOM 1291 C C . SER B 1 69 ? -9.141 -0.978 -3.588 1 98.81 69 SER B C 1
ATOM 1293 O O . SER B 1 69 ? -9.289 -1.884 -4.41 1 98.81 69 SER B O 1
ATOM 1295 N N . GLU B 1 70 ? -9.977 -0.005 -3.43 1 98.69 70 GLU B N 1
ATOM 1296 C CA . GLU B 1 70 ? -11.18 0.08 -4.254 1 98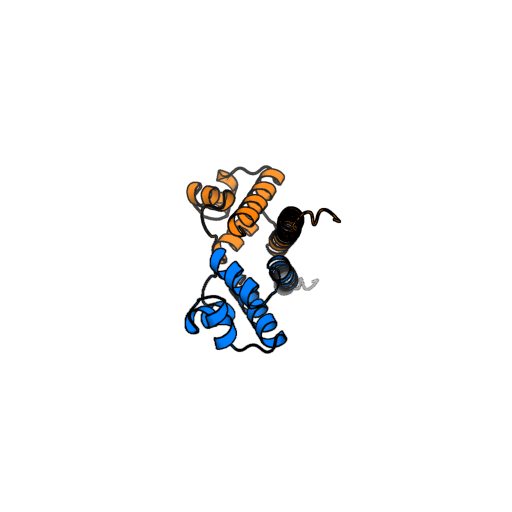.69 70 GLU B CA 1
ATOM 1297 C C . GLU B 1 70 ? -10.828 0.352 -5.715 1 98.69 70 GLU B C 1
ATOM 1299 O O . GLU B 1 70 ? -11.398 -0.257 -6.621 1 98.69 70 GLU B O 1
ATOM 1304 N N . LYS B 1 71 ? -9.93 1.24 -5.934 1 98.56 71 LYS B N 1
ATOM 1305 C CA . LYS B 1 71 ? -9.492 1.529 -7.293 1 98.56 71 LYS B CA 1
ATOM 1306 C C . LYS B 1 71 ? -8.82 0.314 -7.922 1 98.56 71 LYS B C 1
ATOM 1308 O O . LYS B 1 71 ? -9 0.038 -9.109 1 98.56 71 LYS B O 1
ATOM 1313 N N . MET B 1 72 ? -8.055 -0.398 -7.129 1 98.31 72 MET B N 1
ATOM 1314 C CA . MET B 1 72 ? -7.367 -1.597 -7.602 1 98.31 72 MET B CA 1
ATOM 1315 C C . MET B 1 72 ? -8.375 -2.676 -8 1 98.31 72 MET B C 1
ATOM 1317 O O . MET B 1 72 ? -8.156 -3.404 -8.969 1 98.31 72 MET B O 1
ATOM 1321 N N . LEU B 1 73 ? -9.43 -2.768 -7.203 1 97.75 73 LEU B N 1
ATOM 1322 C CA . LEU B 1 73 ? -10.477 -3.738 -7.512 1 97.75 73 LEU B CA 1
ATOM 1323 C C . LEU B 1 73 ? -11.062 -3.484 -8.898 1 97.75 73 LEU B C 1
ATOM 1325 O O . LEU B 1 73 ? -11.328 -4.426 -9.648 1 97.75 73 LEU B O 1
ATOM 1329 N N . VAL B 1 74 ? -11.25 -2.271 -9.234 1 97.5 74 VAL B N 1
ATOM 1330 C CA . VAL B 1 74 ? -11.805 -1.883 -10.523 1 97.5 74 VAL B CA 1
ATOM 1331 C C . VAL B 1 74 ? -10.836 -2.275 -11.641 1 97.5 74 VAL B C 1
ATOM 1333 O O . VAL B 1 74 ? -11.25 -2.812 -12.672 1 97.5 74 VAL B O 1
ATOM 1336 N N . VAL B 1 75 ? -9.57 -1.961 -11.461 1 96.69 75 VAL B N 1
ATOM 1337 C CA . VAL B 1 75 ? -8.539 -2.287 -12.438 1 96.69 75 VAL B CA 1
ATOM 1338 C C . VAL B 1 75 ? -8.484 -3.799 -12.648 1 96.69 75 VAL B C 1
ATOM 1340 O O . VAL B 1 75 ? -8.414 -4.27 -13.789 1 96.69 75 VAL B O 1
ATOM 1343 N N . GLU B 1 76 ? -8.539 -4.547 -11.578 1 96.19 76 GLU B N 1
ATOM 1344 C CA . GLU B 1 76 ? -8.469 -6.004 -11.633 1 96.19 76 GLU B CA 1
ATOM 1345 C C . GLU B 1 76 ? -9.688 -6.59 -12.344 1 96.19 76 GLU B C 1
ATOM 1347 O O . GLU B 1 76 ? -9.57 -7.57 -13.078 1 96.19 76 GLU B O 1
ATOM 1352 N N . ALA B 1 77 ? -10.805 -5.969 -12.078 1 93.94 77 ALA B N 1
ATOM 1353 C CA . ALA B 1 77 ? -12.023 -6.414 -12.742 1 93.94 77 ALA B CA 1
ATOM 1354 C C . ALA B 1 77 ? -11.953 -6.156 -14.242 1 93.94 77 ALA B C 1
ATOM 1356 O O . ALA B 1 77 ? -12.461 -6.949 -15.039 1 93.94 77 ALA B O 1
ATOM 1357 N N . GLY B 1 78 ? -11.344 -5.02 -14.578 1 90 78 GLY B N 1
ATOM 1358 C CA . GLY B 1 78 ? -11.18 -4.699 -15.984 1 90 78 GLY B CA 1
ATOM 1359 C C . GLY B 1 78 ? -10.219 -5.629 -16.703 1 90 78 GLY B C 1
ATOM 1360 O O . GLY B 1 78 ? -10.4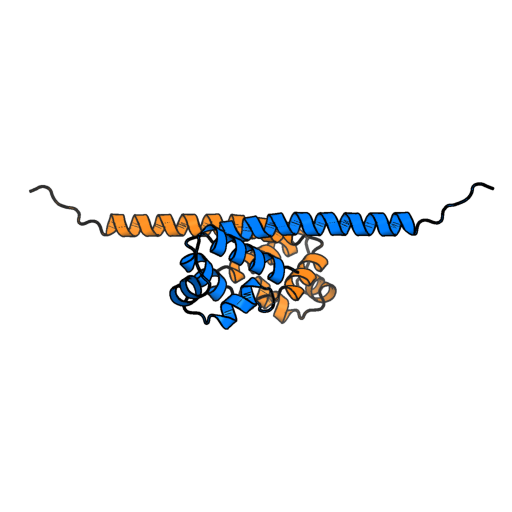06 -5.938 -17.875 1 90 78 GLY B O 1
ATOM 1361 N N . GLN B 1 79 ? -9.219 -6.031 -15.992 1 84.75 79 GLN B N 1
ATOM 1362 C CA . GLN B 1 79 ? -8.25 -6.953 -16.578 1 84.75 79 GLN B CA 1
ATOM 1363 C C . GLN B 1 79 ? -8.875 -8.32 -16.828 1 84.75 79 GLN B C 1
ATOM 1365 O O . GLN B 1 79 ? -8.562 -8.977 -17.812 1 84.75 79 GLN B O 1
ATOM 1370 N N . LEU B 1 80 ? -9.695 -8.711 -15.93 1 83.25 80 LEU B N 1
ATOM 1371 C CA . LEU B 1 80 ? -10.391 -9.984 -16.094 1 83.25 80 LEU B CA 1
ATOM 1372 C C . LEU B 1 80 ? -11.32 -9.938 -17.297 1 83.25 80 LEU B C 1
ATOM 1374 O O . LEU B 1 80 ? -11.438 -10.914 -18.047 1 83.25 80 LEU B O 1
ATOM 1378 N N . GLN B 1 81 ? -11.945 -8.797 -17.438 1 80.69 81 GLN B N 1
ATOM 1379 C CA . GLN B 1 81 ? -12.836 -8.625 -18.578 1 80.69 81 GLN B CA 1
ATOM 1380 C C . GLN B 1 81 ? -12.055 -8.594 -19.891 1 80.69 81 GLN B C 1
ATOM 1382 O O . GLN B 1 81 ? -12.469 -9.203 -20.875 1 80.69 81 GLN B O 1
ATOM 1387 N N . ALA B 1 82 ? -11.023 -7.945 -19.859 1 82.69 82 ALA B N 1
ATOM 1388 C CA . ALA B 1 82 ? -10.203 -7.863 -21.062 1 82.69 82 ALA B CA 1
ATOM 1389 C C . ALA B 1 82 ? -9.664 -9.242 -21.453 1 82.69 82 ALA B C 1
ATOM 1391 O O . ALA B 1 82 ? -9.602 -9.57 -22.641 1 82.69 82 ALA B O 1
ATOM 1392 N N . SER B 1 83 ? -9.352 -9.984 -20.469 1 78.56 83 SER B N 1
ATOM 1393 C CA . SER B 1 83 ? -8.883 -11.344 -20.719 1 78.56 83 SER B CA 1
ATOM 1394 C C . SER B 1 83 ? -9.992 -12.211 -21.312 1 78.56 83 SER B C 1
ATOM 1396 O O . SER B 1 83 ? -9.742 -13.023 -22.203 1 78.56 83 SER B O 1
ATOM 1398 N N . ARG B 1 84 ? -11.164 -11.984 -20.844 1 78 84 ARG B N 1
ATOM 1399 C CA . ARG B 1 84 ? -12.312 -12.742 -21.328 1 78 84 ARG B CA 1
ATOM 1400 C C . ARG B 1 84 ? -12.672 -12.367 -22.75 1 78 84 ARG B C 1
ATOM 1402 O O . ARG B 1 84 ? -12.984 -13.242 -23.578 1 78 84 ARG B O 1
ATOM 1409 N N . ILE B 1 85 ? -12.562 -11.133 -23.016 1 76.19 85 ILE B N 1
ATOM 1410 C CA . ILE B 1 85 ? -12.852 -10.648 -24.359 1 76.19 85 ILE B CA 1
ATOM 1411 C C . ILE B 1 85 ? -11.805 -11.172 -25.344 1 76.19 85 ILE B C 1
ATOM 1413 O O . ILE B 1 85 ? -12.133 -11.578 -26.453 1 76.19 85 ILE B O 1
ATOM 1417 N N . GLY B 1 86 ? -10.57 -11.227 -24.859 1 72.06 86 GLY B N 1
ATOM 1418 C CA . GLY B 1 86 ? -9.508 -11.766 -25.703 1 72.06 86 GLY B CA 1
ATOM 1419 C C . GLY B 1 86 ? -9.688 -13.242 -26 1 72.06 86 GLY B C 1
ATOM 1420 O O . GLY B 1 86 ? -9.445 -13.688 -27.125 1 72.06 86 GLY B O 1
ATOM 1421 N N . LEU B 1 87 ? -10.141 -14.031 -25.047 1 72.31 87 LEU B N 1
ATOM 1422 C CA . LEU B 1 87 ? -10.391 -15.461 -25.203 1 72.31 87 LEU B CA 1
ATOM 1423 C C . LEU B 1 87 ? -11.602 -15.711 -26.094 1 72.31 87 LEU B C 1
ATOM 1425 O O . LEU B 1 87 ? -11.594 -16.625 -26.906 1 72.31 87 LEU B O 1
ATOM 1429 N N . GLU B 1 88 ? -12.57 -14.859 -25.906 1 72.69 88 GLU B N 1
ATOM 1430 C CA . GLU B 1 88 ? -13.773 -14.992 -26.719 1 72.69 88 GLU B CA 1
ATOM 1431 C C . GLU B 1 88 ? -13.492 -14.633 -28.172 1 72.69 88 GLU B C 1
ATOM 1433 O O . GLU B 1 88 ? -14.031 -15.258 -29.094 1 72.69 88 GLU B O 1
ATOM 1438 N N . ALA B 1 89 ? -12.648 -13.648 -28.328 1 73.56 89 ALA B N 1
ATOM 1439 C CA . ALA B 1 89 ? -12.289 -13.242 -29.688 1 73.56 89 ALA B CA 1
ATOM 1440 C C . ALA B 1 89 ? -11.406 -14.289 -30.359 1 73.56 89 ALA B C 1
ATOM 1442 O O . ALA B 1 89 ? -11.406 -14.414 -31.578 1 73.56 89 ALA B O 1
ATOM 1443 N N . ALA B 1 90 ? -10.672 -15.117 -29.406 1 70.88 90 ALA B N 1
ATOM 1444 C CA . ALA B 1 90 ? -9.758 -16.125 -29.938 1 70.88 90 ALA B CA 1
ATOM 1445 C C . ALA B 1 90 ? -10.469 -17.453 -30.156 1 70.88 90 ALA B C 1
ATOM 1447 O O . ALA B 1 90 ? -9.914 -18.375 -30.75 1 70.88 90 ALA B O 1
ATOM 1448 N N . ALA B 1 91 ? -11.617 -17.656 -29.547 1 66.19 91 ALA B N 1
ATOM 1449 C CA . ALA B 1 91 ? -12.359 -18.891 -29.781 1 66.19 91 ALA B CA 1
ATOM 1450 C C . ALA B 1 91 ? -12.742 -19.031 -31.25 1 66.19 91 ALA B C 1
ATOM 1452 O O . ALA B 1 91 ? -13.172 -18.062 -31.875 1 66.19 91 ALA B O 1
ATOM 1453 N N . PRO B 1 92 ? -12.18 -19.922 -31.953 1 57.97 92 PRO B N 1
ATOM 1454 C CA . PRO B 1 92 ? -12.469 -20.125 -33.375 1 57.97 92 PRO B CA 1
ATOM 1455 C C . PRO B 1 92 ? -13.961 -20.172 -33.656 1 57.97 92 PRO B C 1
ATOM 1457 O O . PRO B 1 92 ? -14.75 -20.609 -32.812 1 57.97 92 PRO B O 1
ATOM 1460 N N . SER B 1 93 ? -14.492 -19.062 -34.375 1 57.78 93 SER B N 1
ATOM 1461 C CA . SER B 1 93 ? -15.82 -19.156 -34.969 1 57.78 93 SER B CA 1
ATOM 1462 C C . SER B 1 93 ? -16.062 -20.531 -35.562 1 57.78 93 SER B C 1
ATOM 1464 O O . SER B 1 93 ? -15.453 -20.891 -36.562 1 57.78 93 SER B O 1
ATOM 1466 N N . VAL B 1 94 ? -16.125 -21.625 -34.906 1 51.03 94 VAL B N 1
ATOM 1467 C CA . VAL B 1 94 ? -16.5 -22.906 -35.5 1 51.03 94 VAL B CA 1
ATOM 1468 C C . VAL B 1 94 ? -17.703 -22.719 -36.406 1 51.03 94 VAL B C 1
ATOM 1470 O O . VAL B 1 94 ? -18.797 -22.359 -35.938 1 51.03 94 VAL B O 1
ATOM 1473 N N . ILE B 1 95 ? -17.625 -22.156 -37.625 1 53.12 95 ILE B N 1
ATOM 1474 C CA . ILE B 1 95 ? -18.594 -22.297 -38.719 1 53.12 95 ILE B CA 1
ATOM 1475 C C . ILE B 1 95 ? -19.172 -23.703 -38.719 1 53.12 95 ILE B C 1
ATOM 1477 O O . ILE B 1 95 ? -18.422 -24.688 -38.719 1 53.12 95 ILE B O 1
ATOM 1481 N N . ALA B 1 96 ? -20.375 -24.078 -38.062 1 57.56 96 ALA B N 1
ATOM 1482 C CA . ALA B 1 96 ? -21.188 -25.266 -38.344 1 57.56 96 ALA B CA 1
ATOM 1483 C C . ALA B 1 96 ? -21.094 -25.688 -39.812 1 57.56 96 ALA B C 1
ATOM 1485 O O . ALA B 1 96 ? -21.406 -24.906 -40.719 1 57.56 96 ALA B O 1
ATOM 1486 N N . ALA B 1 97 ? -20.297 -26.703 -40.188 1 42.41 97 ALA B N 1
ATOM 1487 C CA . ALA B 1 97 ? -20.562 -27.359 -41.469 1 42.41 97 ALA B CA 1
ATOM 1488 C C . ALA B 1 97 ? -21.953 -27.984 -41.469 1 42.41 97 ALA B C 1
ATOM 1490 O O . ALA B 1 97 ? -22.453 -28.406 -40.438 1 42.41 97 ALA B O 1
#

Solvent-accessible surface area (backbone atoms only — not comparable to full-atom values): 10294 Å² total; per-residue (Å²): 110,55,39,37,48,47,12,42,50,52,45,50,50,36,53,74,68,71,46,50,66,63,58,40,17,62,62,34,70,47,51,56,67,59,52,50,34,26,33,67,30,75,35,82,73,50,53,67,52,48,50,32,45,23,58,46,66,71,42,63,63,26,56,54,34,39,53,37,15,52,54,40,43,52,53,53,52,48,50,51,48,51,51,48,52,52,50,60,68,63,51,74,82,76,73,83,130,110,55,38,38,48,49,12,44,50,51,44,50,51,36,54,73,68,71,48,51,66,63,58,40,18,62,64,34,71,48,50,56,66,58,52,50,33,25,32,66,31,76,36,83,72,50,53,66,53,49,50,32,45,24,57,45,68,71,42,62,64,26,57,55,35,38,53,38,15,53,54,40,43,52,54,53,52,48,52,52,48,51,50,47,51,51,50,59,70,61,48,75,79,74,73,83,126

Sequence (194 aa):
MLRVLLGQTLREQRIHDRRTLRDVSLAARVSLGYLSEVERGQKEASSELLFSICQALNVPLSEILREVSEKMLVVEAGQLQASRIGLEAAAPSVIAAMLRVLLGQTLREQRIHDRRTLRDVSLAARVSLGYLSEVERGQKEASSELLFSICQALNVPLSEILREVSEKMLVVEAGQLQASRIGLEAAAPSVIAA

Foldseek 3Di:
DLQQLLLCLLVVLCVVLVHDLVQLCVQLVHDSVVNVCSNRSNDDDDPSSLVSSCVSSVHDPVVSVVSSVVVVVVVVVVVVVVVVVVVVVVPPPPPDD/DLQQLLLCLLVVLCVVLVHDLVQLCVQLVHDSVVNVCSNRSNDDDDPSSLVSSCVSSVHDPVVSVVSSVVVVVVVVVVVVVVVVVVVVVVPPPPPDD

Organism: Propionibacterium freudenreichii subsp. shermanii (strain ATCC 9614 / DSM 4902 / CIP 103027 / NCIMB 8099 / CIRM-BIA1) (NCBI:txid754252)